Protein AF-A0A3D1ZKX1-F1 (afdb_monomer)

Mean predicted aligned error: 5.7 Å

Secondary structure (DSSP, 8-state):
-HHHHIIIIIGGGTT--HHHHHHHHHHHHHHHHHHHHHHHHHHHHHHHHHHHHHHHHHTT-S---HHHHHHHHHHHHHHTTSSPPP---------S--HHHHT----EEEEETT-HHHHHHHHHTTEEEHHHHHHHSSSSPPPTT--SS--HHHHHHHHHHHHHHHHHHS-BSSS-GGG--EEEEETTEEEEE-SS-EEEBSSGGGEEEEEEETTEEEEEEEEETTEEEEEEE-TTSTTGGGSTT-EEEEEEE---EEEEESSTT---

Nearest PDB structures (foldseek):
  5cjm-assembly1_A  TM=9.634E-01  e=6.127E-27  Mycobacterium tuberculosis H37Rv
  5cew-assembly1_A  TM=9.645E-01  e=1.244E-26  Mycobacterium tuberculosis H37Rv
  6dko-assembly1_A  TM=9.632E-01  e=1.106E-26  Mycobacterium tuberculosis
  6axb-assembly1_A  TM=9.629E-01  e=1.672E-26  Mycobacterium tuberculosis
  5c9r-assembly1_A  TM=9.597E-01  e=4.562E-26  Mycobacterium tuberculosis H37Rv

pLDDT: mean 94.29, std 7.85, range [53.34, 98.88]

Structure (mmCIF, N/CA/C/O backbone):
data_AF-A0A3D1ZKX1-F1
#
_e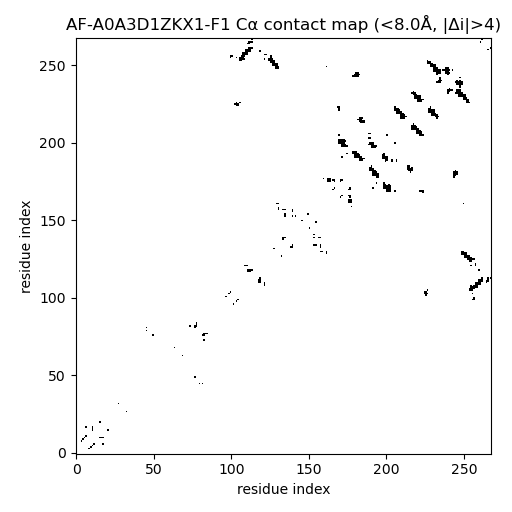ntry.id   AF-A0A3D1ZKX1-F1
#
loop_
_atom_site.group_PDB
_atom_site.id
_atom_site.type_symbol
_atom_site.label_atom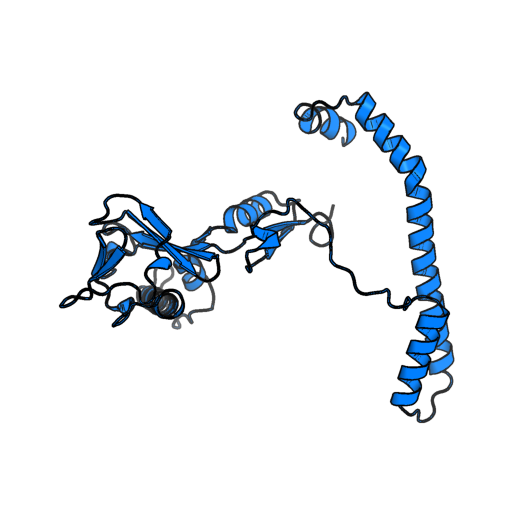_id
_atom_site.label_alt_id
_atom_site.label_comp_id
_atom_site.label_asym_id
_atom_site.label_entity_id
_atom_site.label_seq_id
_atom_site.pdbx_PDB_ins_code
_atom_site.Cartn_x
_atom_site.Cartn_y
_atom_site.Cartn_z
_atom_site.occupancy
_atom_site.B_iso_or_equiv
_atom_site.auth_seq_id
_atom_site.auth_comp_id
_atom_site.auth_asym_id
_atom_site.auth_atom_id
_atom_site.pdbx_PDB_model_num
ATOM 1 N N . MET A 1 1 ? -24.466 25.199 8.326 1.00 81.69 1 MET A N 1
ATOM 2 C CA . MET A 1 1 ? -23.306 24.869 7.473 1.00 81.69 1 MET A CA 1
ATOM 3 C C . MET A 1 1 ? -23.217 23.359 7.265 1.00 81.69 1 MET A C 1
ATOM 5 O O . MET A 1 1 ? -23.375 22.950 6.129 1.00 81.69 1 MET A O 1
ATOM 9 N N . LEU A 1 2 ? -23.140 22.540 8.328 1.00 93.69 2 LEU A N 1
ATOM 10 C CA . LEU A 1 2 ? -23.171 21.068 8.222 1.00 93.69 2 LEU A CA 1
ATOM 11 C C . LEU A 1 2 ? -24.480 20.499 7.645 1.00 93.69 2 LEU A C 1
ATOM 13 O O . LEU A 1 2 ? -24.429 19.712 6.713 1.00 93.69 2 LEU A O 1
ATOM 17 N N . ALA A 1 3 ? -25.645 20.918 8.158 1.00 94.75 3 ALA A N 1
ATOM 18 C CA . ALA A 1 3 ? -26.922 20.349 7.708 1.00 94.75 3 ALA A CA 1
ATOM 19 C C . ALA A 1 3 ? -27.148 20.526 6.199 1.00 94.75 3 ALA A C 1
ATOM 21 O O . ALA A 1 3 ? -27.460 19.573 5.497 1.00 94.75 3 ALA A O 1
ATOM 22 N N . ARG A 1 4 ? -26.864 21.735 5.697 1.00 96.19 4 ARG A N 1
ATOM 23 C CA . ARG A 1 4 ? -26.900 22.037 4.265 1.00 96.19 4 ARG A CA 1
ATOM 24 C C . ARG A 1 4 ? -25.939 21.150 3.472 1.00 96.19 4 ARG A C 1
ATOM 26 O O . ARG A 1 4 ? -26.377 20.575 2.496 1.00 96.19 4 ARG A O 1
ATOM 33 N N . PHE A 1 5 ? -24.677 21.026 3.892 1.00 96.19 5 PHE A N 1
ATOM 34 C CA . PHE A 1 5 ? -23.698 20.158 3.224 1.00 96.19 5 PHE A CA 1
ATOM 35 C C . PHE A 1 5 ? -24.215 18.717 3.092 1.00 96.19 5 PHE A C 1
ATOM 37 O O . PHE A 1 5 ? -24.249 18.170 1.995 1.00 96.19 5 PHE A O 1
ATOM 44 N N . ILE A 1 6 ? -24.704 18.132 4.190 1.00 96.94 6 ILE A N 1
ATOM 45 C CA . ILE A 1 6 ? -25.265 16.775 4.177 1.00 96.94 6 ILE A CA 1
ATOM 46 C C . ILE A 1 6 ? -26.439 16.675 3.194 1.00 96.94 6 ILE A C 1
ATOM 48 O O . ILE A 1 6 ? -26.452 15.801 2.332 1.00 96.94 6 ILE A O 1
ATOM 52 N N . GLU A 1 7 ? -27.399 17.593 3.282 1.00 95.94 7 GLU A N 1
ATOM 53 C CA . GLU A 1 7 ? -28.618 17.560 2.469 1.00 95.94 7 GLU A CA 1
ATOM 54 C C . GLU A 1 7 ? -28.376 17.835 0.983 1.00 95.94 7 GLU A C 1
ATOM 56 O O . GLU A 1 7 ? -29.078 17.274 0.145 1.00 95.94 7 GLU A O 1
ATOM 61 N N . THR A 1 8 ? -27.416 18.699 0.644 1.00 95.44 8 THR A N 1
ATOM 62 C CA . THR A 1 8 ? -27.225 19.164 -0.736 1.00 95.44 8 THR A CA 1
ATOM 63 C C . THR A 1 8 ? -26.075 18.496 -1.473 1.00 95.44 8 THR A C 1
ATOM 65 O O . THR A 1 8 ? -26.066 18.551 -2.697 1.00 95.44 8 THR A O 1
ATOM 68 N N . GLU A 1 9 ? -25.107 17.909 -0.768 1.00 95.75 9 GLU A N 1
ATOM 69 C CA . GLU A 1 9 ? -23.893 17.349 -1.383 1.00 95.75 9 GLU A CA 1
ATOM 70 C C . GLU A 1 9 ? -23.714 15.851 -1.106 1.00 95.75 9 GLU A C 1
ATOM 72 O O . GLU A 1 9 ? -23.139 15.163 -1.940 1.00 95.75 9 GLU A O 1
ATOM 77 N N . VAL A 1 10 ? -24.211 15.325 0.023 1.00 95.62 10 VAL A N 1
ATOM 78 C CA . VAL A 1 10 ? -24.000 13.913 0.401 1.00 95.62 10 VAL A CA 1
ATOM 79 C C . VAL A 1 10 ? -25.210 13.041 0.075 1.00 95.62 10 VAL A C 1
ATOM 81 O O . VAL A 1 10 ? -25.083 12.022 -0.594 1.00 95.62 10 VAL A O 1
ATOM 84 N N . LEU A 1 11 ? -26.397 13.420 0.553 1.00 96.69 11 LEU A N 1
ATOM 85 C CA . LEU A 1 11 ? -27.603 12.593 0.436 1.00 96.69 11 LEU A CA 1
ATOM 86 C C . LEU A 1 11 ? -28.172 12.394 -0.986 1.00 96.69 11 LEU A C 1
ATOM 88 O O . LEU A 1 11 ? -2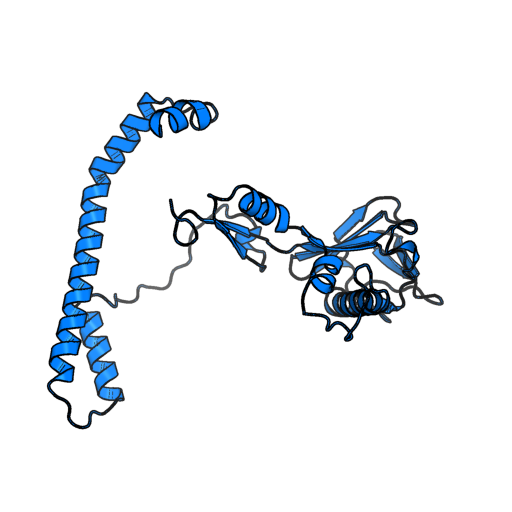8.737 11.318 -1.204 1.00 96.69 11 LEU A O 1
ATOM 92 N N . PRO A 1 12 ? -28.073 13.345 -1.945 1.00 95.31 12 PRO A N 1
ATOM 93 C CA . PRO A 1 12 ? -28.762 13.233 -3.237 1.00 95.31 12 PRO A CA 1
ATOM 94 C C . PRO A 1 12 ? -28.509 11.928 -4.005 1.00 95.31 12 PRO A C 1
ATOM 96 O O . PRO A 1 12 ? -29.448 11.373 -4.574 1.00 95.31 12 PRO A O 1
ATOM 99 N N . ASP A 1 13 ? -27.284 11.401 -3.955 1.00 94.31 13 ASP A N 1
ATOM 100 C CA . ASP A 1 13 ? -26.885 10.202 -4.706 1.00 94.31 13 ASP A CA 1
ATOM 101 C C . ASP A 1 13 ? -27.042 8.895 -3.906 1.00 94.31 13 ASP A C 1
ATOM 103 O O . ASP A 1 13 ? -26.828 7.805 -4.435 1.00 94.31 13 ASP A O 1
ATOM 107 N N . LEU A 1 14 ? -27.442 8.982 -2.633 1.00 95.50 14 LEU A N 1
ATOM 108 C CA . LEU A 1 14 ? -27.559 7.831 -1.729 1.00 95.50 14 LEU A CA 1
ATOM 109 C C . LEU A 1 14 ? -28.987 7.284 -1.616 1.00 95.50 14 LEU A C 1
ATOM 111 O O . LEU A 1 14 ? -29.199 6.245 -0.993 1.00 95.50 14 LEU A O 1
ATOM 115 N N . GLY A 1 15 ? -29.982 7.976 -2.182 1.00 92.62 15 GLY A N 1
ATOM 116 C CA . GLY A 1 15 ? -31.389 7.565 -2.105 1.00 92.62 15 GLY A CA 1
ATOM 117 C C . GLY A 1 15 ? -31.997 7.649 -0.697 1.00 92.62 15 GLY A C 1
ATOM 118 O O . GLY A 1 15 ? -33.019 7.017 -0.435 1.00 92.62 15 GLY A O 1
ATOM 119 N N . ILE A 1 16 ? -31.385 8.419 0.208 1.00 95.94 16 ILE A N 1
ATOM 120 C CA . ILE A 1 16 ? -31.840 8.630 1.590 1.00 95.94 16 ILE A CA 1
ATOM 121 C C . ILE A 1 16 ? -32.401 10.051 1.706 1.00 95.94 16 ILE A C 1
ATOM 123 O O . ILE A 1 16 ? -31.733 11.016 1.334 1.00 95.94 16 ILE A O 1
ATOM 127 N N . SER A 1 17 ? -33.619 10.208 2.236 1.00 96.19 17 SER A N 1
ATOM 128 C CA . SER A 1 17 ? -34.190 11.544 2.450 1.00 96.19 17 SER A CA 1
ATOM 129 C C . SER A 1 17 ? -33.544 12.246 3.652 1.00 96.19 17 SER A C 1
ATOM 131 O O . SER A 1 17 ? -33.142 11.601 4.621 1.00 96.19 17 SER A O 1
ATOM 133 N N . GLY A 1 18 ? -33.487 13.583 3.626 1.00 96.19 18 GLY A N 1
ATOM 134 C CA . GLY A 1 18 ? -32.981 14.367 4.760 1.00 96.19 18 GLY A CA 1
ATOM 135 C C . GLY A 1 18 ? -33.749 14.088 6.056 1.00 96.19 18 GLY A C 1
ATOM 136 O O . GLY A 1 18 ? -33.141 13.886 7.102 1.00 96.19 18 GLY A O 1
ATOM 137 N N . GLU A 1 19 ? -35.079 13.988 5.979 1.00 96.69 19 GLU A N 1
ATOM 138 C CA . GLU A 1 19 ? -35.929 13.644 7.127 1.00 96.69 19 GLU A CA 1
ATOM 139 C C . GLU A 1 19 ? -35.558 12.279 7.724 1.00 96.69 19 GLU A C 1
ATOM 141 O O . GLU A 1 19 ? -35.317 12.179 8.928 1.00 96.69 19 GLU A O 1
ATOM 146 N N . GLN A 1 20 ? -35.429 11.249 6.880 1.00 97.06 20 GLN A N 1
ATOM 147 C CA . GLN A 1 20 ? -35.051 9.904 7.313 1.00 97.06 20 GLN A CA 1
ATOM 148 C C . GLN A 1 20 ? -33.658 9.892 7.951 1.00 97.06 20 GLN A C 1
ATOM 150 O O . GLN A 1 20 ? -33.467 9.286 9.006 1.00 97.06 20 GLN A O 1
ATOM 155 N N . PHE A 1 21 ? -32.690 10.573 7.334 1.00 97.69 21 PHE A N 1
ATOM 156 C CA . PHE A 1 21 ? -31.332 10.672 7.857 1.00 97.69 21 PHE A CA 1
ATOM 157 C C . PHE A 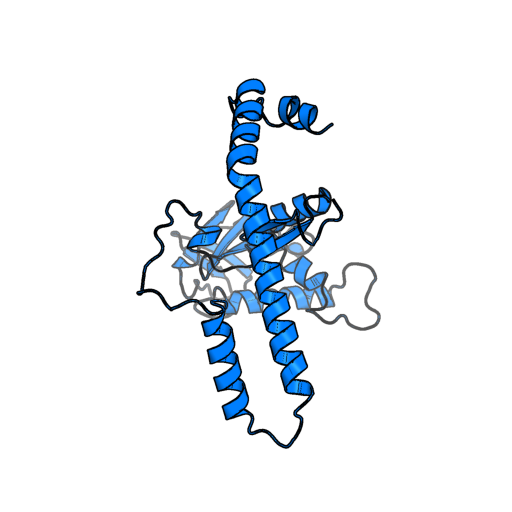1 21 ? -31.307 11.309 9.252 1.00 97.69 21 PHE A C 1
ATOM 159 O O . PHE A 1 21 ? -30.780 10.711 10.191 1.00 97.69 21 PHE A O 1
ATOM 166 N N . TRP A 1 22 ? -31.903 12.495 9.414 1.00 97.88 22 TRP A N 1
ATOM 167 C CA . TRP A 1 22 ? -31.856 13.232 10.679 1.00 97.88 22 TRP A CA 1
ATOM 168 C C . TRP A 1 22 ? -32.624 12.536 11.798 1.00 97.88 22 TRP A C 1
ATOM 170 O O . TRP A 1 22 ? -32.158 12.530 12.939 1.00 97.88 22 TRP A O 1
ATOM 180 N N . GLN A 1 23 ? -33.766 11.917 11.485 1.00 98.06 23 GLN A N 1
ATOM 181 C CA . GLN A 1 23 ? -34.520 11.152 12.469 1.00 98.06 23 GLN A CA 1
ATOM 182 C C . GLN A 1 23 ? -33.714 9.946 12.962 1.00 98.06 23 GLN A C 1
ATOM 184 O O . GLN A 1 23 ? -33.546 9.780 14.171 1.00 98.06 23 GLN A O 1
ATOM 189 N N . ASN A 1 24 ? -33.142 9.160 12.046 1.00 97.62 24 ASN A N 1
ATOM 190 C CA . ASN A 1 24 ? -32.324 8.001 12.402 1.00 97.62 24 ASN A CA 1
ATOM 191 C C . ASN A 1 24 ? -31.068 8.408 13.181 1.00 97.62 24 ASN A C 1
ATOM 193 O O . ASN A 1 24 ? -30.755 7.805 14.207 1.00 97.62 24 ASN A O 1
ATOM 197 N N . PHE A 1 25 ? -30.372 9.460 12.743 1.00 97.69 25 PHE A N 1
ATOM 198 C CA . PHE A 1 25 ? -29.204 9.986 13.446 1.00 97.69 25 PHE A CA 1
ATOM 199 C C . PHE A 1 25 ? -29.556 10.428 14.873 1.00 97.69 25 PHE A C 1
ATOM 201 O O . PHE A 1 25 ? -28.855 10.077 15.822 1.00 97.69 25 PHE A O 1
ATOM 208 N N . SER A 1 26 ? -30.674 11.138 15.053 1.00 98.06 26 SER A N 1
ATOM 209 C CA . SER A 1 26 ? -31.133 11.546 16.381 1.00 98.06 26 SER A CA 1
ATOM 210 C C . SER A 1 26 ? -31.481 10.351 17.273 1.00 98.06 26 SER A C 1
ATOM 212 O O . SER A 1 26 ? -31.174 10.395 18.465 1.00 98.06 26 SER A O 1
ATOM 214 N N . SER A 1 27 ? -32.098 9.297 16.729 1.00 98.38 27 SER A N 1
ATOM 215 C CA . SER A 1 27 ? -32.380 8.063 17.473 1.00 98.38 27 SER A CA 1
ATOM 216 C C . SER A 1 27 ? -31.096 7.354 17.908 1.00 98.38 27 SER A C 1
ATOM 218 O O . SER A 1 27 ? -30.974 6.998 19.078 1.00 98.38 27 SER A O 1
ATOM 220 N N . LEU A 1 28 ? -30.107 7.238 17.014 1.00 98.38 28 LEU A N 1
ATOM 221 C CA . LEU A 1 28 ? -28.798 6.664 17.341 1.00 98.38 28 LEU A CA 1
ATOM 222 C C . LEU A 1 28 ? -28.087 7.457 18.443 1.00 98.38 28 LEU A C 1
ATOM 224 O O . LEU A 1 28 ? -27.528 6.867 19.363 1.00 98.38 28 LEU A O 1
ATOM 228 N N . LEU A 1 29 ? -28.124 8.792 18.394 1.00 98.38 29 LEU A N 1
ATOM 229 C CA . LEU A 1 29 ? -27.543 9.618 19.453 1.00 98.38 29 LEU A CA 1
ATOM 230 C C . LEU A 1 29 ? -28.254 9.422 20.794 1.00 98.38 29 LEU A C 1
ATOM 232 O O . LEU A 1 29 ? -27.585 9.308 21.820 1.00 98.38 29 LEU A O 1
ATOM 236 N N . ALA A 1 30 ? -29.588 9.374 20.800 1.00 98.38 30 ALA A N 1
ATOM 237 C CA . ALA A 1 30 ? -30.355 9.156 22.023 1.00 98.38 30 ALA A CA 1
ATOM 238 C C . ALA A 1 30 ? -30.021 7.803 22.679 1.00 98.38 30 ALA A C 1
ATOM 240 O O . ALA A 1 30 ? -29.940 7.726 23.904 1.00 98.38 30 ALA A O 1
ATOM 241 N N . GLU A 1 31 ? -29.785 6.768 21.871 1.00 97.94 31 GLU A N 1
ATOM 242 C CA . GLU A 1 31 ? -29.424 5.428 22.338 1.00 97.94 31 GLU A CA 1
ATOM 243 C C . GLU A 1 31 ? -27.952 5.323 22.776 1.00 97.94 31 GLU A C 1
ATOM 245 O O . GLU A 1 31 ? -27.658 4.858 23.878 1.00 97.94 31 GLU A O 1
ATOM 250 N N . PHE A 1 32 ? -27.008 5.772 21.942 1.00 98.44 32 PHE A N 1
ATOM 251 C CA . PHE A 1 32 ? -25.585 5.464 22.123 1.00 98.44 32 PHE A CA 1
ATOM 252 C C . PHE A 1 32 ? -24.765 6.565 22.804 1.00 98.44 32 PHE A C 1
ATOM 254 O O . PHE A 1 32 ? -23.711 6.262 23.370 1.00 98.44 32 PHE A O 1
ATOM 261 N N . ALA A 1 33 ? -25.210 7.827 22.816 1.00 98.50 33 ALA A N 1
ATOM 262 C CA . ALA A 1 33 ? -24.459 8.896 23.482 1.00 98.50 33 ALA A CA 1
ATOM 263 C C . ALA A 1 33 ? -24.324 8.702 25.010 1.00 98.50 33 ALA A C 1
ATOM 265 O O . ALA A 1 33 ? -23.242 8.990 25.533 1.00 98.50 33 ALA A O 1
ATOM 266 N N . PRO A 1 34 ? -25.344 8.205 25.748 1.00 98.50 34 PRO A N 1
ATOM 267 C CA . PRO A 1 34 ? -25.179 7.853 27.159 1.00 98.50 34 PRO A CA 1
ATOM 268 C C . PRO A 1 34 ? -24.115 6.767 27.358 1.00 98.50 34 PRO A C 1
ATOM 270 O O . PRO A 1 34 ? -23.177 6.973 28.122 1.00 98.50 34 PRO A O 1
ATOM 273 N N . ARG A 1 35 ? -24.173 5.680 26.575 1.00 98.31 35 ARG A N 1
ATOM 274 C CA . ARG A 1 35 ? -23.190 4.586 26.639 1.00 98.31 35 ARG A CA 1
ATOM 275 C C . ARG A 1 35 ? -21.765 5.063 26.357 1.00 98.31 35 ARG A C 1
ATOM 277 O O . ARG A 1 35 ? -20.837 4.645 27.038 1.00 98.31 35 ARG A O 1
ATOM 284 N N . ASN A 1 36 ? -21.575 5.942 25.372 1.00 98.44 36 ASN A N 1
ATOM 285 C CA . ASN A 1 36 ? -20.259 6.510 25.073 1.00 98.44 36 ASN A CA 1
ATOM 286 C C . ASN A 1 36 ? -19.709 7.307 26.275 1.00 98.44 36 ASN A C 1
ATOM 288 O O . ASN A 1 36 ? -18.562 7.128 26.676 1.00 98.44 36 ASN A O 1
ATOM 292 N N . ARG A 1 37 ? -20.554 8.114 26.929 1.00 98.44 37 ARG A N 1
ATOM 293 C CA . ARG A 1 37 ? -20.176 8.849 28.146 1.00 98.44 37 ARG A CA 1
ATOM 294 C C . ARG A 1 37 ? -19.784 7.921 29.293 1.00 98.44 37 ARG A C 1
ATOM 296 O O . ARG A 1 37 ? -18.803 8.204 29.976 1.00 98.44 37 ARG A O 1
ATOM 303 N N . ASP A 1 38 ? -20.518 6.829 29.476 1.00 98.44 38 ASP A N 1
ATOM 304 C CA . ASP A 1 38 ? -20.223 5.840 30.513 1.00 98.44 38 ASP A CA 1
ATOM 305 C C . ASP A 1 38 ? -18.870 5.158 30.257 1.00 98.44 38 ASP A C 1
ATOM 307 O O . ASP A 1 38 ? -18.060 5.048 31.175 1.00 98.44 38 ASP A O 1
ATOM 311 N N . LEU A 1 39 ? -18.559 4.818 29.000 1.00 98.44 39 LEU A N 1
ATOM 312 C CA . LEU A 1 39 ? -17.251 4.273 28.612 1.00 98.44 39 LEU A CA 1
ATOM 313 C C . LEU A 1 39 ? -16.103 5.265 28.880 1.00 98.44 39 LEU A C 1
ATOM 315 O O . LEU A 1 39 ? -15.021 4.867 29.310 1.00 98.44 39 LEU A O 1
ATOM 319 N N . LEU A 1 40 ? -16.314 6.567 28.663 1.00 98.50 40 LEU A N 1
ATOM 320 C CA . LEU A 1 40 ? -15.322 7.597 29.005 1.00 98.50 40 LEU A CA 1
ATOM 321 C C . LEU A 1 40 ? -15.127 7.727 30.524 1.00 98.50 40 LEU A C 1
ATOM 323 O O . LEU A 1 40 ? -13.995 7.863 30.993 1.00 98.50 40 LEU A O 1
ATOM 327 N N . ALA A 1 41 ? -16.210 7.658 31.302 1.00 98.38 41 ALA A N 1
ATOM 328 C CA . ALA A 1 41 ? -16.144 7.671 32.762 1.00 98.38 41 ALA A CA 1
ATOM 329 C C . ALA A 1 41 ? -15.445 6.417 33.318 1.00 98.38 41 ALA A C 1
ATOM 331 O O . ALA A 1 41 ? -14.701 6.503 34.298 1.00 98.38 41 ALA A O 1
ATOM 332 N N . GLU A 1 42 ? -15.634 5.267 32.672 1.00 97.81 42 GLU A N 1
ATOM 333 C CA . GLU A 1 42 ? -14.938 4.025 32.996 1.00 97.81 42 GLU A CA 1
ATOM 334 C C . GLU A 1 42 ? -13.427 4.160 32.771 1.00 97.81 42 GLU A C 1
ATOM 336 O O . GLU A 1 42 ? -12.655 3.878 33.690 1.00 97.81 42 GLU A O 1
ATOM 341 N N . ARG A 1 43 ? -12.996 4.708 31.623 1.00 98.25 43 ARG A N 1
ATOM 342 C CA . ARG A 1 43 ? -11.575 5.018 31.362 1.00 98.25 43 ARG A CA 1
ATOM 343 C C . ARG A 1 43 ? -10.979 5.919 32.446 1.00 98.25 43 ARG A C 1
ATOM 345 O O . ARG A 1 43 ? -9.918 5.609 32.983 1.00 98.25 43 ARG A O 1
ATOM 352 N N . ALA A 1 44 ? -11.673 7.000 32.810 1.00 98.19 44 ALA A N 1
ATOM 353 C CA . ALA A 1 44 ? -11.218 7.912 33.861 1.00 98.19 44 ALA A CA 1
ATOM 354 C C . ALA A 1 44 ? -11.124 7.221 35.234 1.00 98.19 44 ALA A C 1
ATOM 356 O O . ALA A 1 44 ? -10.179 7.446 35.988 1.00 98.19 44 ALA A O 1
ATOM 357 N N . THR A 1 45 ? -12.081 6.343 35.544 1.00 98.12 45 THR A N 1
ATOM 358 C CA . THR A 1 45 ? -12.095 5.562 36.787 1.00 98.12 45 THR A CA 1
ATOM 359 C C . THR A 1 45 ? -10.930 4.576 36.844 1.00 98.12 45 THR A C 1
ATOM 361 O O . THR A 1 45 ? -10.281 4.461 37.884 1.00 98.12 45 THR A O 1
ATOM 364 N N . MET A 1 46 ? -10.649 3.867 35.745 1.00 97.69 46 MET A N 1
ATOM 365 C CA . MET A 1 46 ? -9.502 2.959 35.656 1.00 97.69 46 MET A CA 1
ATOM 366 C C . MET A 1 46 ? -8.185 3.719 35.828 1.00 97.69 46 MET A C 1
ATOM 368 O O . MET A 1 46 ? -7.370 3.323 36.660 1.00 97.69 46 MET A O 1
ATOM 372 N N . GLN A 1 47 ? -8.014 4.844 35.127 1.00 98.38 47 GLN A N 1
ATOM 373 C CA . GLN A 1 47 ? -6.815 5.674 35.246 1.00 98.38 47 GLN A CA 1
ATOM 374 C C . GLN A 1 47 ? -6.604 6.167 36.685 1.00 98.38 47 GLN A C 1
ATOM 376 O O . GLN A 1 47 ? -5.524 5.988 37.234 1.00 98.38 47 GLN A O 1
ATOM 381 N N . ALA A 1 48 ? -7.647 6.682 37.346 1.00 98.19 48 ALA A N 1
ATOM 382 C CA . ALA A 1 48 ? -7.544 7.153 38.728 1.00 98.19 48 ALA A CA 1
ATOM 383 C C . ALA A 1 48 ? -7.117 6.044 39.711 1.00 98.19 48 ALA A C 1
ATOM 385 O O . ALA A 1 48 ? -6.342 6.296 40.634 1.00 98.19 48 ALA A O 1
ATOM 386 N N . LYS A 1 49 ? -7.593 4.804 39.515 1.00 97.94 49 LYS A N 1
ATOM 387 C CA . LYS A 1 49 ? -7.157 3.648 40.317 1.00 97.94 49 LYS A CA 1
ATOM 388 C C . LYS A 1 49 ? -5.683 3.324 40.076 1.00 97.94 49 LYS A C 1
ATOM 390 O O . LYS A 1 49 ? -4.976 3.034 41.038 1.00 97.94 49 LYS A O 1
ATOM 395 N N . ILE A 1 50 ? -5.231 3.366 38.820 1.00 97.12 50 ILE A N 1
ATOM 396 C CA . ILE A 1 50 ? -3.827 3.139 38.449 1.00 97.12 50 ILE A CA 1
ATOM 397 C C . ILE A 1 50 ? -2.935 4.209 39.091 1.00 97.12 50 ILE A C 1
ATOM 399 O O . ILE A 1 50 ? -1.981 3.867 39.789 1.00 97.12 50 ILE A O 1
ATOM 403 N N . ASP A 1 51 ? -3.293 5.485 38.953 1.00 96.94 51 ASP A N 1
ATOM 404 C CA . ASP A 1 51 ? -2.556 6.609 39.541 1.00 96.94 51 ASP A CA 1
ATOM 405 C C . ASP A 1 51 ? -2.455 6.478 41.069 1.00 96.94 51 ASP A C 1
ATOM 407 O O . ASP A 1 51 ? -1.380 6.640 41.658 1.00 96.94 51 ASP A O 1
ATOM 411 N N . GLN A 1 52 ? -3.567 6.129 41.728 1.00 96.00 52 GLN A N 1
ATOM 412 C CA . GLN A 1 52 ? -3.606 5.895 43.170 1.00 96.00 52 GLN A CA 1
ATOM 413 C C . GLN A 1 52 ? -2.702 4.727 43.587 1.00 96.00 52 GLN A C 1
ATOM 415 O O . GLN A 1 52 ? -1.976 4.837 44.579 1.00 96.00 52 GLN A O 1
ATOM 420 N N . TRP A 1 53 ? -2.736 3.617 42.845 1.00 93.94 53 TRP A N 1
ATOM 421 C CA . TRP A 1 53 ? -1.945 2.423 43.138 1.00 93.94 53 TRP A CA 1
ATOM 422 C C . TRP A 1 53 ? -0.440 2.702 43.088 1.00 93.94 53 TRP A C 1
ATOM 424 O O . TRP A 1 53 ? 0.288 2.279 43.992 1.00 93.94 53 TRP A O 1
ATOM 434 N N . TYR A 1 54 ? 0.019 3.459 42.084 1.00 91.44 54 TYR A N 1
ATOM 435 C CA . TYR A 1 54 ? 1.420 3.873 41.972 1.00 91.44 54 TYR A CA 1
ATOM 436 C C . TYR A 1 54 ? 1.811 4.885 43.049 1.00 91.44 54 TYR A C 1
ATOM 438 O O . TYR A 1 54 ? 2.817 4.686 43.731 1.00 91.44 54 TYR A O 1
ATOM 446 N N . SER A 1 55 ? 0.980 5.903 43.289 1.00 90.44 55 SER A N 1
ATOM 447 C CA . SER A 1 55 ? 1.254 6.944 44.293 1.00 90.44 55 SER A CA 1
ATOM 448 C C . SER A 1 55 ? 1.458 6.365 45.699 1.00 90.44 55 SER A C 1
ATOM 450 O O . SER A 1 55 ? 2.320 6.812 46.454 1.00 90.44 55 SER A O 1
ATOM 452 N N . GLN A 1 56 ? 0.677 5.345 46.069 1.00 88.00 56 GLN A N 1
ATOM 453 C CA . GLN A 1 56 ? 0.810 4.657 47.359 1.00 88.00 56 GLN A CA 1
ATOM 454 C C . GLN A 1 56 ? 2.080 3.803 47.447 1.00 88.00 56 GLN A C 1
ATOM 456 O O . GLN A 1 56 ? 2.611 3.590 48.536 1.00 88.00 56 GLN A O 1
ATOM 461 N N . ARG A 1 57 ? 2.574 3.302 46.313 1.00 80.62 57 ARG A N 1
ATOM 462 C CA . ARG A 1 57 ? 3.747 2.427 46.246 1.00 80.62 57 ARG A CA 1
ATOM 463 C C . ARG A 1 57 ? 5.062 3.191 46.186 1.00 80.62 57 ARG A C 1
ATOM 465 O O . ARG A 1 57 ? 6.013 2.711 46.803 1.00 80.62 57 ARG A O 1
ATOM 472 N N . GLU A 1 58 ? 5.099 4.358 45.544 1.00 73.69 58 GLU A N 1
ATOM 473 C CA . GLU A 1 58 ? 6.252 5.275 45.560 1.00 73.69 58 GLU A CA 1
ATOM 474 C C . GLU A 1 58 ? 6.618 5.717 46.986 1.00 73.69 58 GLU A C 1
ATOM 476 O O . GLU A 1 58 ? 7.794 5.840 47.327 1.00 73.69 58 GLU A O 1
ATOM 481 N N . GLN A 1 59 ? 5.620 5.872 47.864 1.00 63.19 59 GLN A N 1
ATOM 482 C CA . GLN A 1 59 ? 5.816 6.267 49.266 1.00 63.19 59 GLN A CA 1
ATOM 483 C C . GLN A 1 59 ? 6.515 5.198 50.128 1.00 63.19 59 GLN A C 1
ATOM 485 O O . GLN A 1 59 ? 6.956 5.497 51.235 1.00 63.19 59 GLN A O 1
ATOM 490 N N . VAL A 1 60 ? 6.645 3.959 49.639 1.00 63.59 60 VAL A N 1
ATOM 491 C CA . VAL A 1 60 ? 7.162 2.799 50.393 1.00 63.59 60 VAL A CA 1
ATOM 492 C C . VAL A 1 60 ? 8.475 2.294 49.762 1.00 63.59 60 VAL A C 1
ATOM 494 O O . VAL A 1 60 ? 8.706 1.092 49.620 1.00 63.59 60 VAL A O 1
ATOM 497 N N . SER A 1 61 ? 9.323 3.231 49.324 1.00 53.34 61 SER A N 1
ATOM 498 C CA . SER A 1 61 ? 10.599 2.977 48.642 1.00 53.34 61 SER A CA 1
ATOM 499 C C . SER A 1 61 ? 11.668 2.408 49.588 1.00 53.34 61 SER A C 1
ATOM 501 O O . SER A 1 61 ? 12.374 3.135 50.285 1.00 53.34 61 SER A O 1
ATOM 503 N N . ALA A 1 62 ? 11.796 1.082 49.601 1.00 56.25 62 ALA A N 1
ATOM 504 C CA . ALA A 1 62 ? 12.994 0.372 50.035 1.00 56.25 62 ALA A CA 1
ATOM 505 C C . ALA A 1 62 ? 13.174 -0.864 49.141 1.00 56.25 62 ALA A C 1
ATOM 507 O O . ALA A 1 62 ? 12.208 -1.594 48.935 1.00 56.25 62 ALA A O 1
ATOM 508 N N . ALA A 1 63 ? 14.389 -1.032 48.598 1.00 59.94 63 ALA A N 1
ATOM 509 C CA . ALA A 1 63 ? 14.890 -2.131 47.757 1.00 59.94 63 ALA A CA 1
ATOM 510 C C . ALA A 1 63 ? 13.873 -3.253 47.456 1.00 59.94 63 ALA A C 1
ATOM 512 O O . ALA A 1 63 ? 13.774 -4.225 48.208 1.00 59.94 63 ALA A O 1
ATOM 513 N N . ARG A 1 64 ? 13.115 -3.107 46.362 1.00 67.56 64 ARG A N 1
ATOM 514 C CA . ARG A 1 64 ? 12.153 -4.116 45.904 1.00 67.56 64 ARG A CA 1
ATOM 515 C C . ARG A 1 64 ? 12.780 -5.033 44.866 1.00 67.56 64 ARG A C 1
ATOM 517 O O . ARG A 1 64 ? 13.584 -4.599 44.048 1.00 67.56 64 ARG A O 1
ATOM 524 N N . ASP A 1 65 ? 12.388 -6.298 44.928 1.00 79.31 65 ASP A N 1
ATOM 525 C CA . ASP A 1 65 ? 12.613 -7.263 43.860 1.00 79.31 65 ASP A CA 1
ATOM 526 C C . ASP A 1 65 ? 11.668 -6.951 42.689 1.00 79.31 65 ASP A C 1
ATOM 528 O O . ASP A 1 65 ? 10.446 -6.958 42.853 1.00 79.31 65 ASP A O 1
ATOM 532 N N . GLU A 1 66 ? 12.243 -6.677 41.521 1.00 79.69 66 GLU A N 1
ATOM 533 C CA . GLU A 1 66 ? 11.540 -6.270 40.298 1.00 79.69 66 GLU A CA 1
ATOM 534 C C . GLU A 1 66 ? 10.504 -7.314 39.848 1.00 79.69 66 GLU A C 1
ATOM 536 O O . GLU A 1 66 ? 9.397 -6.970 39.434 1.00 79.69 66 GLU A O 1
ATOM 541 N N . SER A 1 67 ? 10.814 -8.605 40.009 1.00 81.69 67 SER A N 1
ATOM 542 C CA . SER A 1 67 ? 9.910 -9.691 39.600 1.00 81.69 67 SER A CA 1
ATOM 543 C C . SER A 1 67 ? 8.636 -9.734 40.451 1.00 81.69 67 SER A C 1
ATOM 545 O O . SER A 1 67 ? 7.536 -9.938 39.934 1.00 81.69 67 SER A O 1
ATOM 547 N N . SER A 1 68 ? 8.770 -9.503 41.760 1.00 84.19 68 SER A N 1
ATOM 548 C CA . SER A 1 68 ? 7.641 -9.422 42.693 1.00 84.19 68 SER A CA 1
ATOM 549 C C . SER A 1 68 ? 6.745 -8.208 42.419 1.00 84.19 68 SER A C 1
ATOM 551 O O . SER A 1 68 ? 5.525 -8.279 42.584 1.00 84.19 68 SER A O 1
ATOM 553 N N . GLU A 1 69 ? 7.325 -7.097 41.965 1.00 84.69 69 GLU A N 1
ATOM 554 C CA . GLU A 1 69 ? 6.584 -5.876 41.644 1.00 84.69 69 GLU A CA 1
ATOM 555 C C . GLU A 1 69 ? 5.726 -6.029 40.381 1.00 84.69 69 GLU A C 1
ATOM 557 O O . GLU A 1 69 ? 4.545 -5.674 40.402 1.00 84.69 69 GLU A O 1
ATOM 562 N N . ILE A 1 70 ? 6.273 -6.644 39.328 1.00 89.62 70 ILE A N 1
ATOM 563 C CA . ILE A 1 70 ? 5.529 -6.946 38.095 1.00 89.62 70 ILE A CA 1
ATOM 564 C C . ILE A 1 70 ? 4.337 -7.868 38.388 1.00 89.62 70 ILE A C 1
ATOM 566 O O . ILE A 1 70 ? 3.226 -7.610 37.924 1.00 89.62 70 ILE A O 1
ATOM 570 N N . ALA A 1 71 ? 4.529 -8.916 39.197 1.00 92.81 71 ALA A N 1
ATOM 571 C CA . ALA A 1 71 ? 3.447 -9.838 39.552 1.00 92.81 71 ALA A CA 1
ATOM 572 C C . ALA A 1 71 ? 2.286 -9.125 40.273 1.00 92.81 71 ALA A C 1
ATOM 574 O O . ALA A 1 71 ? 1.123 -9.313 39.917 1.00 92.81 71 ALA A O 1
ATOM 575 N N . GLN A 1 72 ? 2.598 -8.247 41.233 1.00 92.06 72 GLN A N 1
ATOM 576 C CA . GLN A 1 72 ? 1.592 -7.451 41.948 1.00 92.06 72 GLN A CA 1
ATOM 577 C C . GLN A 1 72 ? 0.887 -6.431 41.047 1.00 92.06 72 GLN A C 1
ATOM 579 O O . GLN A 1 72 ? -0.286 -6.120 41.263 1.00 92.06 72 GLN A O 1
ATOM 584 N N . GLN A 1 73 ? 1.596 -5.872 40.063 1.00 93.94 73 GLN A N 1
ATOM 585 C CA . GLN A 1 73 ? 1.017 -4.957 39.085 1.00 93.94 73 GLN A CA 1
ATOM 586 C C . GLN A 1 73 ? -0.015 -5.680 38.215 1.00 93.94 73 GLN A C 1
ATOM 588 O O . GLN A 1 73 ? -1.128 -5.182 38.055 1.00 93.94 73 GLN A O 1
ATOM 593 N N . ILE A 1 74 ? 0.325 -6.864 37.696 1.00 95.12 74 ILE A N 1
ATOM 594 C CA . ILE A 1 74 ? -0.597 -7.685 36.901 1.00 95.12 74 ILE A CA 1
ATOM 595 C C . ILE A 1 74 ? -1.827 -8.058 37.732 1.00 95.12 74 ILE A C 1
ATOM 597 O O . ILE A 1 74 ? -2.947 -7.831 37.277 1.00 95.12 74 ILE A O 1
ATOM 601 N N . GLU A 1 75 ? -1.634 -8.547 38.963 1.00 96.00 75 GLU A N 1
ATOM 602 C CA . GLU A 1 75 ? -2.735 -8.901 39.870 1.00 96.00 75 GLU A CA 1
ATOM 603 C C . GLU A 1 75 ? -3.666 -7.705 40.116 1.00 96.00 75 GLU A C 1
ATOM 605 O O . GLU A 1 75 ? -4.890 -7.826 40.049 1.00 96.00 75 GLU A O 1
ATOM 610 N N . PHE A 1 76 ? -3.101 -6.516 40.334 1.00 96.69 76 PHE A N 1
ATOM 611 C CA . PHE A 1 76 ? -3.891 -5.302 40.484 1.00 96.69 76 PHE A CA 1
ATOM 612 C C . PHE A 1 76 ? -4.675 -4.946 39.217 1.00 96.69 76 PHE A C 1
ATOM 614 O O . PHE A 1 76 ? -5.880 -4.699 39.307 1.00 96.69 76 PHE A O 1
ATOM 621 N N . LEU A 1 77 ? -4.027 -4.933 38.050 1.00 97.81 77 LEU A N 1
ATOM 622 C CA . LEU A 1 77 ? -4.681 -4.596 36.784 1.00 97.81 77 LEU A CA 1
ATOM 623 C C . LEU A 1 77 ? -5.802 -5.591 36.444 1.00 97.81 77 LEU A C 1
ATOM 625 O O . LEU A 1 77 ? -6.851 -5.180 35.948 1.00 97.81 77 LEU A O 1
ATOM 629 N N . GLN A 1 78 ? -5.634 -6.873 36.774 1.00 97.06 78 GLN A N 1
ATOM 630 C CA . GLN A 1 78 ? -6.698 -7.878 36.693 1.00 97.06 78 GLN A CA 1
ATOM 631 C C . GLN A 1 78 ? -7.820 -7.601 37.706 1.00 97.06 78 GLN A C 1
ATOM 633 O O . GLN A 1 78 ? -8.996 -7.646 37.351 1.00 97.06 78 GLN A O 1
ATOM 638 N N . SER A 1 79 ? -7.487 -7.233 38.950 1.00 96.75 79 SER A N 1
ATOM 639 C CA . SER A 1 79 ? -8.479 -6.959 40.006 1.00 96.75 79 SER A CA 1
ATOM 640 C C . SER A 1 79 ? -9.412 -5.784 39.689 1.00 96.75 79 SER A C 1
ATOM 642 O O . SER A 1 79 ? -10.554 -5.754 40.150 1.00 96.75 79 SER A O 1
ATOM 644 N N . ILE A 1 80 ? -8.946 -4.819 38.888 1.00 96.69 80 ILE A N 1
ATOM 645 C CA . ILE A 1 80 ? -9.755 -3.688 38.411 1.00 96.69 80 ILE A CA 1
ATOM 646 C C . ILE A 1 80 ? -10.372 -3.934 37.026 1.00 96.69 80 ILE A C 1
ATOM 648 O O . ILE A 1 80 ? -10.980 -3.013 36.483 1.00 96.69 80 ILE A O 1
ATOM 652 N N . ASN A 1 81 ? -10.228 -5.148 36.479 1.00 95.12 81 ASN A N 1
ATOM 653 C CA . ASN A 1 81 ? -10.674 -5.560 35.145 1.00 95.12 81 ASN A CA 1
ATOM 654 C C . ASN A 1 81 ? -10.082 -4.715 33.998 1.00 95.12 81 ASN A C 1
ATOM 656 O O . ASN A 1 81 ? -10.706 -4.543 32.954 1.00 95.12 81 ASN A O 1
ATOM 660 N N . TYR A 1 82 ? -8.878 -4.172 34.198 1.00 96.75 82 TYR A N 1
ATOM 661 C CA . TYR A 1 82 ? -8.109 -3.508 33.143 1.00 96.75 82 TYR A CA 1
ATOM 662 C C . TYR A 1 82 ? -7.463 -4.545 32.218 1.00 96.75 82 TYR A C 1
ATOM 664 O O . TYR A 1 82 ? -7.515 -4.417 30.998 1.00 96.75 82 TYR A O 1
ATOM 672 N N . ILE A 1 83 ? -6.892 -5.604 32.802 1.00 97.19 83 ILE A N 1
ATOM 673 C CA . ILE A 1 83 ? -6.540 -6.826 32.072 1.00 97.19 83 ILE A CA 1
ATOM 674 C C . ILE A 1 83 ? -7.739 -7.763 32.184 1.00 97.19 83 ILE A C 1
ATOM 676 O O . ILE A 1 83 ? -8.004 -8.308 33.256 1.00 97.19 83 ILE A O 1
ATOM 680 N N . ALA A 1 84 ? -8.478 -7.904 31.087 1.00 95.19 84 ALA A N 1
ATOM 681 C CA . ALA A 1 84 ? -9.599 -8.829 30.997 1.00 95.19 84 ALA A CA 1
ATOM 682 C C . ALA A 1 84 ? -9.114 -10.286 30.946 1.00 95.19 84 ALA A C 1
ATOM 684 O O . ALA A 1 84 ? -7.967 -10.567 30.592 1.00 95.19 84 ALA A O 1
ATOM 685 N N . ASN A 1 85 ? -10.011 -11.215 31.274 1.00 93.94 85 ASN A N 1
ATOM 686 C CA . ASN A 1 85 ? -9.741 -12.637 31.101 1.00 93.94 85 ASN A CA 1
ATOM 687 C C . ASN A 1 85 ? -9.579 -12.973 29.617 1.00 93.94 85 ASN A C 1
ATOM 689 O O . ASN A 1 85 ? -10.326 -12.470 28.774 1.00 93.94 85 ASN A O 1
ATOM 693 N N . GLU A 1 86 ? -8.630 -13.857 29.329 1.00 95.25 86 GLU A N 1
ATOM 694 C CA . GLU A 1 86 ? -8.504 -14.466 28.012 1.00 95.25 86 GLU A CA 1
ATOM 695 C C . GLU A 1 86 ? -9.789 -15.233 27.669 1.00 95.25 86 GLU A C 1
ATOM 697 O O . GLU A 1 86 ? -10.436 -15.827 28.539 1.00 95.25 86 GLU A O 1
ATOM 702 N N . VAL A 1 87 ? -10.180 -15.159 26.401 1.00 96.56 87 VAL A N 1
ATOM 703 C CA . VAL A 1 87 ? -11.326 -15.885 25.849 1.00 96.56 87 VAL A CA 1
ATOM 704 C C . VAL A 1 87 ? -10.821 -17.054 25.013 1.00 96.56 87 VAL A C 1
ATOM 706 O O . VAL A 1 87 ? -9.676 -17.037 24.569 1.00 96.56 87 VAL A O 1
ATOM 709 N N . ASP A 1 88 ? -11.678 -18.048 24.786 1.00 98.19 88 ASP A N 1
ATOM 710 C CA . ASP A 1 88 ? -11.340 -19.191 23.938 1.00 98.19 88 ASP A CA 1
ATOM 711 C C . ASP A 1 88 ? -10.910 -18.750 22.528 1.00 98.19 88 ASP A C 1
ATOM 713 O O . ASP A 1 88 ? -11.420 -17.763 21.981 1.00 98.19 88 ASP A O 1
ATOM 717 N N . ASP A 1 89 ? -10.011 -19.530 21.922 1.00 98.12 89 ASP A N 1
ATOM 718 C CA . ASP A 1 89 ? -9.574 -19.338 20.540 1.00 98.12 89 ASP A CA 1
ATOM 719 C C . ASP A 1 89 ? -10.774 -19.234 19.586 1.00 98.12 89 ASP A C 1
ATOM 721 O O . ASP A 1 89 ? -11.686 -20.068 19.585 1.00 98.12 89 ASP A O 1
ATOM 725 N N . PHE A 1 90 ? -10.743 -18.234 18.706 1.00 97.88 90 PHE A N 1
ATOM 726 C CA . PHE A 1 90 ? -11.748 -18.048 17.665 1.00 97.88 90 PHE A CA 1
ATOM 727 C C . PHE A 1 90 ? -11.110 -17.614 16.344 1.00 97.88 90 PHE A C 1
ATOM 729 O O . PHE A 1 90 ? -9.974 -17.151 16.280 1.00 97.88 90 PHE A O 1
ATOM 736 N N . THR A 1 91 ? -11.863 -17.763 15.257 1.00 97.94 91 THR A N 1
ATOM 737 C CA . THR A 1 91 ? -11.494 -17.243 13.935 1.00 97.94 91 THR A CA 1
ATOM 738 C C . THR A 1 91 ? -12.413 -16.079 13.591 1.00 97.94 91 THR A C 1
ATOM 740 O O . THR A 1 91 ? -13.622 -16.161 13.809 1.00 97.94 91 THR A O 1
ATOM 743 N N . ILE A 1 92 ? -11.854 -14.991 13.059 1.00 97.38 92 ILE A N 1
ATOM 744 C CA . ILE A 1 92 ? -12.649 -13.848 12.592 1.00 97.38 92 ILE A CA 1
ATOM 745 C C . ILE A 1 92 ? -13.598 -14.273 11.458 1.00 97.38 92 ILE A C 1
ATOM 747 O O . ILE A 1 92 ? -13.253 -15.123 10.640 1.00 97.38 92 ILE A O 1
ATOM 751 N N . ALA A 1 93 ? -14.788 -13.673 11.401 1.00 96.75 93 ALA A N 1
ATOM 752 C CA . ALA A 1 93 ? -15.835 -14.027 10.433 1.00 96.75 93 ALA A CA 1
ATOM 753 C C . ALA A 1 93 ? -16.034 -12.980 9.320 1.00 96.75 93 ALA A C 1
ATOM 755 O O . ALA A 1 93 ? -17.004 -13.065 8.572 1.00 96.75 93 ALA A O 1
ATOM 756 N N . THR A 1 94 ? -15.156 -11.976 9.232 1.00 96.81 94 THR A N 1
ATOM 757 C CA . THR A 1 94 ? -15.262 -10.887 8.253 1.00 96.81 94 THR A CA 1
ATOM 758 C C . THR A 1 94 ? -15.227 -11.435 6.828 1.00 96.81 94 THR A C 1
ATOM 760 O O . THR A 1 94 ? -14.272 -12.112 6.445 1.00 96.81 94 THR A O 1
ATOM 763 N N . ASP A 1 95 ? -16.250 -11.114 6.040 1.00 95.12 95 ASP A N 1
ATOM 764 C CA . ASP A 1 95 ? -16.342 -11.456 4.624 1.00 95.12 95 ASP A CA 1
ATOM 765 C C . ASP A 1 95 ? -16.217 -10.203 3.735 1.00 95.12 95 ASP A C 1
ATOM 767 O O . ASP A 1 95 ? -16.103 -9.082 4.229 1.00 95.12 95 ASP A O 1
ATOM 771 N N . HIS A 1 96 ? -16.148 -10.409 2.415 1.00 95.00 96 HIS A N 1
ATOM 772 C CA . HIS A 1 96 ? -16.113 -9.348 1.392 1.00 95.00 96 HIS A CA 1
ATOM 773 C C . HIS A 1 96 ? -15.047 -8.248 1.581 1.00 95.00 96 HIS A C 1
ATOM 775 O O . HIS A 1 96 ? -15.204 -7.145 1.063 1.00 95.00 96 HIS A O 1
ATOM 781 N N . ALA A 1 97 ? -13.943 -8.533 2.275 1.00 96.31 97 ALA A N 1
ATOM 782 C CA . ALA A 1 97 ? -12.806 -7.620 2.336 1.00 96.31 97 ALA A CA 1
ATOM 783 C C . ALA A 1 97 ? -12.063 -7.581 0.988 1.00 96.31 97 ALA A C 1
ATOM 785 O O . ALA A 1 97 ? -11.755 -8.630 0.413 1.00 96.31 97 ALA A O 1
ATOM 786 N N . ASP A 1 98 ? -11.738 -6.376 0.511 1.00 97.25 98 ASP A N 1
ATOM 787 C CA . ASP A 1 98 ? -10.932 -6.174 -0.694 1.00 97.25 98 ASP A CA 1
ATOM 788 C C . ASP A 1 98 ? -9.574 -6.885 -0.608 1.00 97.25 98 ASP A C 1
ATOM 790 O O . ASP A 1 98 ? -8.946 -6.965 0.453 1.00 97.25 98 ASP A O 1
ATOM 794 N N . GLU A 1 99 ? -9.058 -7.342 -1.752 1.00 96.38 99 GLU A N 1
ATOM 795 C CA . GLU A 1 99 ? -7.762 -8.034 -1.818 1.00 96.38 99 GLU A CA 1
ATOM 796 C C . GLU A 1 99 ? -6.605 -7.180 -1.287 1.00 96.38 99 GLU A C 1
ATOM 798 O O . GLU A 1 99 ? -5.682 -7.712 -0.668 1.00 96.38 99 GLU A O 1
ATOM 803 N N . ALA A 1 100 ? -6.695 -5.860 -1.477 1.00 96.44 100 ALA A N 1
ATOM 804 C CA . ALA A 1 100 ? -5.754 -4.869 -0.964 1.00 96.44 100 ALA A CA 1
ATOM 805 C C . ALA A 1 100 ? -5.561 -4.945 0.563 1.00 96.44 100 ALA A C 1
ATOM 807 O O . ALA A 1 100 ? -4.495 -4.590 1.053 1.00 96.44 100 ALA A O 1
ATOM 808 N N . ILE A 1 101 ? -6.571 -5.421 1.301 1.00 97.44 101 ILE A N 1
ATOM 809 C CA . ILE A 1 101 ? -6.527 -5.616 2.757 1.00 97.44 101 ILE A CA 1
ATOM 810 C C . ILE A 1 101 ? -6.317 -7.098 3.090 1.00 97.44 101 ILE A C 1
ATOM 812 O O . ILE A 1 101 ? -5.531 -7.439 3.970 1.00 97.44 101 ILE A O 1
ATOM 816 N N . ALA A 1 102 ? -7.021 -7.992 2.394 1.00 96.44 102 ALA A N 1
ATOM 817 C CA . ALA A 1 102 ? -7.104 -9.400 2.773 1.00 96.44 102 ALA A CA 1
ATOM 818 C C . ALA A 1 102 ? -5.939 -10.269 2.270 1.00 96.44 102 ALA A C 1
ATOM 820 O O . ALA A 1 102 ? -5.720 -11.360 2.799 1.00 96.44 102 ALA A O 1
ATOM 821 N N . ARG A 1 103 ? -5.247 -9.859 1.196 1.00 95.88 103 ARG A N 1
ATOM 822 C CA . ARG A 1 103 ? -4.329 -10.744 0.449 1.00 95.88 103 ARG A CA 1
ATOM 823 C C . ARG A 1 103 ? -3.003 -10.109 0.044 1.00 95.88 103 ARG A C 1
ATOM 825 O O . ARG A 1 103 ? -2.065 -10.853 -0.243 1.00 95.88 103 ARG A O 1
ATOM 832 N N . ILE A 1 104 ? -2.920 -8.783 -0.027 1.00 97.38 104 ILE A N 1
ATOM 833 C CA . ILE A 1 104 ? -1.725 -8.074 -0.494 1.00 97.38 104 ILE A CA 1
ATOM 834 C C . ILE A 1 104 ? -0.988 -7.483 0.706 1.00 97.38 104 ILE A C 1
ATOM 836 O O . ILE A 1 104 ? -1.528 -6.666 1.442 1.00 97.38 104 ILE A O 1
ATOM 840 N N . ALA A 1 105 ? 0.272 -7.877 0.881 1.00 97.94 105 ALA A N 1
ATOM 841 C CA . ALA A 1 105 ? 1.171 -7.221 1.819 1.00 97.94 105 ALA A CA 1
ATOM 842 C C . ALA A 1 105 ? 1.871 -6.059 1.106 1.00 97.94 105 ALA A C 1
ATOM 844 O O . ALA A 1 105 ? 2.613 -6.277 0.149 1.00 97.94 105 ALA A O 1
ATOM 845 N N . GLY A 1 106 ? 1.658 -4.832 1.577 1.00 97.06 106 GLY A N 1
ATOM 846 C CA . GLY A 1 106 ? 2.285 -3.652 0.994 1.00 97.06 106 GLY A CA 1
ATOM 847 C C . GLY A 1 106 ? 2.134 -2.399 1.859 1.00 97.06 106 GLY A C 1
ATOM 848 O O . GLY A 1 106 ? 1.490 -2.446 2.908 1.00 97.06 106 GLY A O 1
ATOM 849 N N . PRO A 1 107 ? 2.757 -1.285 1.443 1.00 98.25 107 PRO A N 1
ATOM 850 C CA . PRO A 1 107 ? 2.654 -0.007 2.136 1.00 98.25 107 PRO A CA 1
ATOM 851 C C . PRO A 1 107 ? 1.210 0.475 2.331 1.00 98.25 107 PRO A C 1
ATOM 853 O O . PRO A 1 107 ? 0.378 0.388 1.423 1.00 98.25 107 PRO A O 1
ATOM 856 N N . GLN A 1 108 ? 0.955 1.063 3.501 1.00 98.50 108 GLN A N 1
ATOM 857 C CA . GLN A 1 108 ? -0.244 1.839 3.800 1.00 98.50 108 GLN A CA 1
ATOM 858 C C . GLN A 1 108 ? 0.158 3.286 4.084 1.00 98.50 108 GLN A C 1
ATOM 860 O O . GLN A 1 108 ? 1.041 3.538 4.905 1.00 98.50 108 GLN A O 1
ATOM 865 N N . LEU A 1 109 ? -0.476 4.234 3.398 1.00 97.44 109 LEU A N 1
ATOM 866 C CA . LEU A 1 109 ? -0.249 5.661 3.611 1.00 97.44 109 LEU A CA 1
ATOM 867 C C . LEU A 1 109 ? -1.311 6.236 4.555 1.00 97.44 109 LEU A C 1
ATOM 869 O O . LEU A 1 109 ? -2.451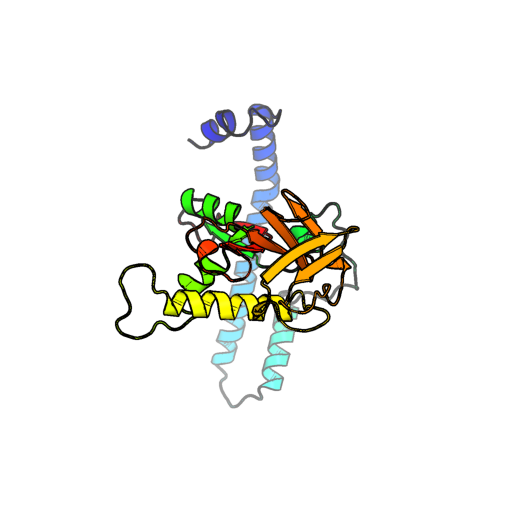 5.783 4.558 1.00 97.44 109 LEU A O 1
ATOM 873 N N . VAL A 1 110 ? -0.958 7.260 5.328 1.00 97.75 110 VAL A N 1
ATOM 874 C CA . VAL A 1 110 ? -1.900 8.034 6.151 1.00 97.75 110 VAL A CA 1
ATOM 875 C C . VAL A 1 110 ? -1.783 9.496 5.748 1.00 97.75 110 VAL A C 1
ATOM 877 O O . VAL A 1 110 ? -0.670 10.009 5.611 1.00 97.75 110 VAL A O 1
ATOM 880 N N . VAL A 1 111 ? -2.912 10.159 5.503 1.00 96.00 111 VAL A N 1
ATOM 881 C CA . VAL A 1 111 ? -2.927 11.515 4.946 1.00 96.00 111 VAL A CA 1
ATOM 882 C C . VAL A 1 111 ? -4.050 12.365 5.546 1.00 96.00 111 VAL A C 1
ATOM 884 O O . VAL A 1 111 ? -5.167 11.871 5.664 1.00 96.00 111 VAL A O 1
ATOM 887 N N . PRO A 1 112 ? -3.815 13.649 5.877 1.00 95.81 112 PRO A N 1
ATOM 888 C CA . PRO A 1 112 ? -4.865 14.514 6.410 1.00 95.81 112 PRO A CA 1
ATOM 889 C C . PRO A 1 112 ? -5.911 14.839 5.345 1.00 95.81 112 PRO A C 1
ATOM 891 O O . PRO A 1 112 ? -5.618 15.547 4.374 1.00 95.81 112 PRO A O 1
ATOM 894 N N . VAL A 1 113 ? -7.161 14.419 5.560 1.00 94.06 113 VAL A N 1
ATOM 895 C CA . VAL A 1 113 ? -8.239 14.610 4.575 1.00 94.06 113 VAL A CA 1
ATOM 896 C C . VAL A 1 113 ? -8.556 16.092 4.330 1.00 94.06 113 VAL A C 1
ATOM 898 O O . VAL A 1 113 ? -8.988 16.479 3.245 1.00 94.06 113 VAL A O 1
ATOM 901 N N . LYS A 1 114 ? -8.276 16.962 5.314 1.00 93.44 114 LYS A N 1
ATOM 902 C CA . LYS A 1 114 ? -8.493 18.418 5.215 1.00 93.44 114 LYS A CA 1
ATOM 903 C C . LYS A 1 114 ? -7.582 19.087 4.174 1.00 93.44 114 LYS A C 1
ATOM 905 O O . LYS A 1 114 ? -7.866 20.206 3.749 1.00 93.44 114 LYS A O 1
ATOM 910 N N . ASN A 1 115 ? -6.508 18.423 3.734 1.00 95.50 115 ASN A N 1
ATOM 911 C CA . ASN A 1 115 ? -5.661 18.891 2.640 1.00 95.50 115 ASN A CA 1
ATOM 912 C C . ASN A 1 115 ? -5.953 18.105 1.353 1.00 95.50 115 ASN A C 1
ATOM 914 O O . ASN A 1 115 ? -5.360 17.058 1.099 1.00 95.50 115 ASN A O 1
ATOM 918 N N . ALA A 1 116 ? -6.815 18.661 0.496 1.00 96.00 116 ALA A N 1
ATOM 919 C CA . ALA A 1 116 ? -7.230 18.023 -0.756 1.00 96.00 116 ALA A CA 1
ATOM 920 C C . ALA A 1 116 ? -6.055 17.659 -1.685 1.00 96.00 116 ALA A C 1
ATOM 922 O O . ALA A 1 116 ? -6.081 16.614 -2.330 1.00 96.00 116 ALA A O 1
ATOM 923 N N . ARG A 1 117 ? -4.993 18.480 -1.732 1.00 97.31 117 ARG A N 1
ATOM 924 C CA . ARG A 1 117 ? -3.797 18.171 -2.535 1.00 97.31 117 ARG A CA 1
ATOM 925 C C . ARG A 1 117 ? -3.113 16.908 -2.022 1.00 97.31 117 ARG A C 1
ATOM 927 O O . ARG A 1 117 ? -2.708 16.069 -2.820 1.00 97.31 117 ARG A O 1
ATOM 934 N N . TYR A 1 118 ? -2.967 16.777 -0.706 1.00 95.75 118 TYR A N 1
ATOM 935 C CA . TYR A 1 118 ? -2.330 15.603 -0.119 1.00 95.75 118 TYR A CA 1
ATOM 936 C C . TYR A 1 118 ? -3.215 14.368 -0.268 1.00 95.75 118 TYR A C 1
ATOM 938 O O . TYR A 1 118 ? -2.710 13.338 -0.699 1.00 95.75 118 TYR A O 1
ATOM 946 N N . ALA A 1 119 ? -4.522 14.486 -0.023 1.00 96.25 119 ALA A N 1
ATOM 947 C CA . ALA A 1 119 ? -5.482 13.401 -0.219 1.00 96.25 119 ALA A CA 1
ATOM 948 C C . ALA A 1 119 ? -5.449 12.836 -1.652 1.00 96.25 119 ALA A C 1
ATOM 950 O O . ALA A 1 119 ? -5.403 11.617 -1.835 1.00 96.25 119 ALA A O 1
ATOM 951 N N . LEU A 1 120 ? -5.405 13.709 -2.668 1.00 97.75 120 LEU A N 1
ATOM 952 C CA . LEU A 1 120 ? -5.303 13.307 -4.075 1.00 97.75 120 LEU A CA 1
ATOM 953 C C . LEU A 1 120 ? -3.953 12.660 -4.391 1.00 97.75 120 LEU A C 1
ATOM 955 O O . LEU A 1 120 ? -3.916 11.595 -5.003 1.00 97.75 120 LEU A O 1
ATOM 959 N N . ASN A 1 121 ? -2.848 13.254 -3.933 1.00 96.38 121 ASN A N 1
ATOM 960 C CA . ASN A 1 121 ? -1.519 12.670 -4.121 1.00 96.38 121 ASN A CA 1
ATOM 961 C C . ASN A 1 121 ? -1.426 11.272 -3.494 1.00 96.38 121 ASN A C 1
ATOM 963 O O . ASN A 1 121 ? -0.912 10.354 -4.120 1.00 96.38 121 ASN A O 1
ATOM 967 N N . ALA A 1 122 ? -1.962 11.103 -2.286 1.00 96.69 122 ALA A N 1
ATOM 968 C CA . ALA A 1 122 ? -1.992 9.833 -1.572 1.00 96.69 122 ALA A CA 1
ATOM 969 C C . ALA A 1 122 ? -2.897 8.789 -2.243 1.00 96.69 122 ALA A C 1
ATOM 971 O O . ALA A 1 122 ? -2.595 7.601 -2.210 1.00 96.69 122 ALA A O 1
ATOM 972 N N . THR A 1 123 ? -3.987 9.225 -2.878 1.00 95.81 123 THR A N 1
ATOM 973 C CA . THR A 1 123 ? -4.854 8.347 -3.681 1.00 95.81 123 THR A CA 1
ATOM 974 C C . THR A 1 123 ? -4.127 7.862 -4.939 1.00 95.81 123 THR A C 1
ATOM 976 O O . THR A 1 123 ? -4.191 6.685 -5.280 1.00 95.81 123 THR A O 1
ATOM 979 N N . ASN A 1 124 ? -3.373 8.747 -5.595 1.00 97.75 124 ASN A N 1
ATOM 980 C CA . ASN A 1 124 ? -2.609 8.412 -6.798 1.00 97.75 124 ASN A CA 1
ATOM 981 C C . ASN A 1 124 ? -1.303 7.653 -6.500 1.00 97.75 124 ASN A C 1
ATOM 983 O O . ASN A 1 124 ? -0.727 7.059 -7.405 1.00 97.75 124 ASN A O 1
ATOM 987 N N . ALA A 1 125 ? -0.854 7.614 -5.242 1.00 98.12 125 ALA A N 1
ATOM 988 C CA . ALA A 1 125 ? 0.392 6.967 -4.824 1.00 98.12 125 ALA A CA 1
ATOM 989 C C . ALA A 1 125 ? 0.373 5.426 -4.895 1.00 98.12 125 ALA A C 1
ATOM 991 O O . ALA A 1 125 ? 1.369 4.785 -4.546 1.00 98.12 125 ALA A O 1
ATOM 992 N N . ARG A 1 126 ? -0.731 4.810 -5.347 1.00 98.44 126 ARG A N 1
ATOM 993 C CA . ARG A 1 126 ? -0.767 3.366 -5.618 1.00 98.44 126 ARG A CA 1
ATOM 994 C C . ARG A 1 126 ? 0.265 2.968 -6.667 1.00 98.44 126 ARG A C 1
ATOM 996 O O . ARG A 1 126 ? 0.823 1.889 -6.545 1.00 98.44 126 ARG A O 1
ATOM 1003 N N . TRP A 1 127 ? 0.545 3.827 -7.642 1.00 98.62 127 TRP A N 1
ATOM 1004 C CA . TRP A 1 127 ? 1.567 3.600 -8.661 1.00 98.62 127 TRP A CA 1
ATOM 1005 C C . TRP A 1 127 ? 2.546 4.767 -8.654 1.00 98.62 127 TRP A C 1
ATOM 1007 O O . TRP A 1 127 ? 2.140 5.916 -8.813 1.00 98.62 127 TRP A O 1
ATOM 1017 N N . GLY A 1 128 ? 3.827 4.480 -8.433 1.00 98.44 128 GLY A N 1
ATOM 1018 C CA . GLY A 1 128 ? 4.862 5.503 -8.317 1.00 98.44 128 GLY A CA 1
ATOM 1019 C C . GLY A 1 128 ? 6.105 5.165 -9.127 1.00 98.44 128 GLY A C 1
ATOM 1020 O O . GLY A 1 128 ? 6.512 4.006 -9.185 1.00 98.44 128 GLY A O 1
ATOM 1021 N N . SER A 1 129 ? 6.713 6.190 -9.722 1.00 98.62 129 SER A N 1
ATOM 1022 C CA . SER A 1 129 ? 8.001 6.077 -10.408 1.00 98.62 129 SER A CA 1
ATOM 1023 C C . SER A 1 129 ? 9.109 5.730 -9.413 1.00 98.62 129 SER A C 1
ATOM 1025 O O . SER A 1 129 ? 9.373 6.470 -8.457 1.00 98.62 129 SER A O 1
ATOM 1027 N N . LEU A 1 130 ? 9.781 4.602 -9.642 1.00 98.56 130 LEU A N 1
ATOM 1028 C CA . LEU A 1 130 ? 10.978 4.236 -8.897 1.00 98.56 130 LEU A CA 1
ATOM 1029 C C . LEU A 1 130 ? 12.133 5.177 -9.242 1.00 98.56 130 LEU A C 1
ATOM 1031 O O . LEU A 1 130 ? 12.930 5.490 -8.356 1.00 98.56 130 LEU A O 1
ATOM 1035 N N . TYR A 1 131 ? 12.238 5.636 -10.494 1.00 98.06 131 TYR A N 1
ATOM 1036 C CA . TYR A 1 131 ? 13.320 6.535 -10.890 1.00 98.06 131 TYR A CA 1
ATOM 1037 C C . TYR A 1 131 ? 13.191 7.877 -10.173 1.00 98.06 131 TYR A C 1
ATOM 1039 O O . TYR A 1 131 ? 14.162 8.308 -9.551 1.00 98.06 131 TYR A O 1
ATOM 1047 N N . ASP A 1 132 ? 11.998 8.474 -10.140 1.00 97.12 132 ASP A N 1
ATOM 1048 C CA . ASP A 1 132 ? 11.754 9.722 -9.411 1.00 97.12 132 ASP A CA 1
ATOM 1049 C C . ASP A 1 132 ? 11.974 9.552 -7.906 1.00 97.12 132 ASP A C 1
ATOM 1051 O O . ASP A 1 132 ? 12.596 10.404 -7.268 1.00 97.12 132 ASP A O 1
ATOM 1055 N N . ALA A 1 133 ? 11.518 8.438 -7.321 1.00 97.69 133 ALA A N 1
ATOM 1056 C CA . ALA A 1 133 ? 11.701 8.169 -5.897 1.00 97.69 133 ALA A CA 1
ATOM 1057 C C . ALA A 1 133 ? 13.186 8.028 -5.520 1.00 97.69 133 ALA A C 1
ATOM 1059 O O . ALA A 1 133 ? 13.622 8.545 -4.489 1.00 97.69 133 ALA A O 1
ATOM 1060 N N . LEU A 1 134 ? 13.990 7.357 -6.349 1.00 97.19 134 LEU A N 1
ATOM 1061 C CA . LEU A 1 134 ? 15.431 7.209 -6.130 1.00 97.19 134 LEU A CA 1
ATOM 1062 C C . LEU A 1 134 ? 16.179 8.518 -6.394 1.00 97.19 134 LEU A C 1
ATOM 1064 O O . LEU A 1 134 ? 17.026 8.919 -5.593 1.00 97.19 134 LEU A O 1
ATOM 1068 N N . TYR A 1 135 ? 15.855 9.202 -7.491 1.00 94.94 135 TYR A N 1
ATOM 1069 C CA . TYR A 1 135 ? 16.518 10.437 -7.894 1.00 94.94 135 TYR A CA 1
ATOM 1070 C C . TYR A 1 135 ? 16.190 11.594 -6.942 1.00 94.94 135 TYR A C 1
ATOM 1072 O O . TYR A 1 135 ? 17.086 12.356 -6.583 1.00 94.94 135 TYR A O 1
ATOM 1080 N N . GLY A 1 136 ? 14.940 11.716 -6.496 1.00 93.44 136 GLY A N 1
ATOM 1081 C CA . GLY A 1 136 ? 14.456 12.798 -5.633 1.00 93.44 136 GLY A CA 1
ATOM 1082 C C . GLY A 1 136 ? 14.697 12.600 -4.133 1.00 93.44 136 GLY A C 1
ATOM 1083 O O . GLY A 1 136 ? 14.426 13.513 -3.354 1.00 93.44 136 GLY A O 1
ATOM 1084 N N . SER A 1 137 ? 15.203 11.438 -3.710 1.00 94.50 137 SER A N 1
ATOM 1085 C CA . SER A 1 137 ? 15.480 11.127 -2.300 1.00 94.50 137 SER A CA 1
ATOM 1086 C C . SER A 1 137 ? 16.977 11.037 -1.991 1.00 94.50 137 SER A C 1
ATOM 1088 O O . SER A 1 137 ? 17.840 11.197 -2.852 1.00 94.50 137 SER A O 1
ATOM 1090 N N . ASN A 1 138 ? 17.310 10.764 -0.731 1.00 92.44 138 ASN A N 1
ATOM 1091 C CA . ASN A 1 138 ? 18.683 10.556 -0.271 1.00 92.44 138 ASN A CA 1
ATOM 1092 C C . ASN A 1 138 ? 19.145 9.087 -0.340 1.00 92.44 138 ASN A C 1
ATOM 1094 O O . ASN A 1 138 ? 20.204 8.773 0.201 1.00 92.44 138 ASN A O 1
ATOM 1098 N N . ILE A 1 139 ? 18.378 8.191 -0.981 1.00 94.50 139 ILE A N 1
ATOM 1099 C CA . ILE A 1 139 ? 18.759 6.776 -1.154 1.00 94.50 139 ILE A CA 1
ATOM 1100 C C . ILE A 1 139 ? 20.058 6.667 -1.958 1.00 94.50 139 ILE A C 1
ATOM 1102 O O . ILE A 1 139 ? 20.947 5.887 -1.618 1.00 94.50 139 ILE A O 1
ATOM 1106 N N . ILE A 1 140 ? 20.177 7.481 -3.006 1.00 92.25 140 ILE A N 1
ATOM 1107 C CA . ILE A 1 140 ? 21.408 7.643 -3.772 1.00 92.25 140 ILE A CA 1
ATOM 1108 C C . ILE A 1 140 ? 22.100 8.901 -3.266 1.00 92.25 140 ILE A C 1
ATOM 1110 O O . ILE A 1 140 ? 21.510 9.984 -3.256 1.00 92.25 140 ILE A O 1
ATOM 1114 N N . GLN A 1 141 ? 23.354 8.769 -2.843 1.00 85.31 141 GLN A N 1
ATOM 1115 C CA . GLN A 1 141 ? 24.154 9.917 -2.428 1.00 85.31 141 GLN A CA 1
ATOM 1116 C C . GLN A 1 141 ? 24.542 10.744 -3.655 1.00 85.31 141 GLN A C 1
ATOM 1118 O O . GLN A 1 141 ? 25.044 10.206 -4.640 1.00 85.31 141 GLN A O 1
ATOM 1123 N N . SER A 1 142 ? 24.290 12.051 -3.602 1.00 72.94 142 SER A N 1
ATOM 1124 C CA . SER A 1 142 ? 24.761 12.965 -4.643 1.00 72.94 142 SER A CA 1
ATOM 1125 C C . SER A 1 142 ? 26.254 13.241 -4.463 1.00 72.94 142 SER A C 1
ATOM 1127 O O . SER A 1 142 ? 26.693 13.420 -3.326 1.00 72.94 142 SER A O 1
ATOM 1129 N N . PRO A 1 143 ? 27.030 13.332 -5.554 1.00 68.44 143 PRO A N 1
ATOM 1130 C CA . PRO A 1 143 ? 28.363 13.905 -5.482 1.00 68.44 143 PRO A CA 1
ATOM 1131 C C . PRO A 1 143 ? 28.286 15.388 -5.083 1.00 68.44 143 PRO A C 1
ATOM 1133 O O . PRO A 1 143 ? 27.389 16.117 -5.519 1.00 68.44 143 PRO A O 1
ATOM 1136 N N . ASP A 1 144 ? 29.236 15.845 -4.264 1.00 72.50 144 ASP A N 1
ATOM 1137 C CA . ASP A 1 144 ? 29.340 17.257 -3.887 1.00 72.50 144 ASP A CA 1
ATOM 1138 C C . ASP A 1 144 ? 29.542 18.136 -5.133 1.00 72.50 144 ASP A C 1
ATOM 1140 O O . ASP A 1 144 ? 30.419 17.878 -5.959 1.00 72.50 144 ASP A O 1
ATOM 1144 N N . GLY A 1 145 ? 28.746 19.203 -5.257 1.00 71.06 145 GLY A N 1
ATOM 1145 C CA . GLY A 1 145 ? 28.865 20.169 -6.357 1.00 71.06 145 GLY A CA 1
ATOM 1146 C C . GLY A 1 145 ? 28.230 19.743 -7.687 1.00 71.06 145 GLY A C 1
ATOM 1147 O O . GLY A 1 145 ? 28.601 20.290 -8.726 1.00 71.06 145 GLY A O 1
ATOM 1148 N N . GLY A 1 146 ? 27.291 18.790 -7.671 1.00 68.06 146 GLY A N 1
ATOM 1149 C CA . GLY A 1 146 ? 26.520 18.383 -8.852 1.00 68.06 146 GLY A CA 1
ATOM 1150 C C . GLY A 1 146 ? 25.691 19.514 -9.500 1.00 68.06 146 GLY A C 1
ATOM 1151 O O . GLY A 1 146 ? 25.492 20.578 -8.901 1.00 68.06 146 GLY A O 1
ATOM 1152 N N . PRO A 1 147 ? 25.209 19.311 -10.741 1.00 78.25 147 PRO A N 1
ATOM 1153 C CA . PRO A 1 147 ? 24.435 20.310 -11.475 1.00 78.25 147 PRO A CA 1
ATOM 1154 C C . PRO A 1 147 ? 23.077 20.594 -10.812 1.00 78.25 147 PRO A C 1
ATOM 1156 O O . PRO A 1 147 ? 22.522 19.768 -10.095 1.00 78.25 147 PRO A O 1
ATOM 1159 N N . THR A 1 148 ? 22.502 21.767 -11.093 1.00 77.31 148 THR A N 1
ATOM 1160 C CA . THR A 1 148 ? 21.183 22.184 -10.574 1.00 77.31 148 THR A CA 1
ATOM 1161 C C . THR A 1 148 ? 19.992 21.531 -11.291 1.00 77.31 148 THR A C 1
ATOM 1163 O O . THR A 1 148 ? 18.854 21.716 -10.865 1.00 77.31 148 THR A O 1
ATOM 1166 N N . GLY A 1 149 ? 20.241 20.802 -12.383 1.00 83.12 149 GLY A N 1
ATOM 1167 C CA . GLY A 1 149 ? 19.241 20.083 -13.177 1.00 83.12 149 GLY A CA 1
ATOM 1168 C C . GLY A 1 149 ? 19.472 18.572 -13.158 1.00 83.12 149 GLY A C 1
ATOM 1169 O O . GLY A 1 149 ? 19.857 18.005 -12.138 1.00 83.12 149 GLY A O 1
ATOM 1170 N N . TYR A 1 150 ? 19.243 17.913 -14.294 1.00 87.19 150 TYR A N 1
ATOM 1171 C CA . TYR A 1 150 ? 19.584 16.499 -14.436 1.00 87.19 150 TYR A CA 1
ATOM 1172 C C . TYR A 1 150 ? 21.101 16.292 -14.314 1.00 87.19 150 TYR A C 1
ATOM 1174 O O . TYR A 1 150 ? 21.885 16.948 -15.003 1.00 87.19 150 TYR A O 1
ATOM 1182 N N . ASP A 1 151 ? 21.493 15.379 -13.433 1.00 90.56 151 ASP A N 1
ATOM 1183 C CA . ASP A 1 151 ? 22.852 14.892 -13.251 1.00 90.56 151 ASP A CA 1
ATOM 1184 C C . ASP A 1 151 ? 22.950 13.489 -13.873 1.00 90.56 151 ASP A C 1
ATOM 1186 O O . ASP A 1 151 ? 22.425 12.529 -13.297 1.00 90.56 151 ASP A O 1
ATOM 1190 N N . PRO A 1 152 ? 23.630 13.338 -15.025 1.00 89.06 152 PRO A N 1
ATOM 1191 C CA . PRO A 1 152 ? 23.784 12.045 -15.684 1.00 89.06 152 PRO A CA 1
ATOM 1192 C C . PRO A 1 152 ? 24.479 10.987 -14.822 1.00 89.06 152 PRO A C 1
ATOM 1194 O O . PRO A 1 152 ? 24.179 9.803 -14.961 1.00 89.06 152 PRO A O 1
ATOM 1197 N N . LEU A 1 153 ? 25.386 11.378 -13.916 1.00 89.88 153 LEU A N 1
ATOM 1198 C CA . LEU A 1 153 ? 26.061 10.425 -13.027 1.00 89.88 153 LEU A CA 1
ATOM 1199 C C . LEU A 1 153 ? 25.091 9.889 -11.976 1.00 89.88 153 LEU A C 1
ATOM 1201 O O . LEU A 1 153 ? 25.067 8.687 -11.705 1.00 89.88 153 LEU A O 1
ATOM 1205 N N . ARG A 1 154 ? 24.242 10.765 -11.430 1.00 91.94 154 ARG A N 1
ATOM 1206 C CA . ARG A 1 154 ? 23.157 10.360 -10.532 1.00 91.94 154 ARG A CA 1
ATOM 1207 C C . ARG A 1 154 ? 22.124 9.499 -11.257 1.00 91.94 154 ARG A C 1
ATOM 1209 O O . ARG A 1 154 ? 21.708 8.480 -10.716 1.00 91.94 154 ARG A O 1
ATOM 1216 N N . GLY A 1 155 ? 21.741 9.874 -12.478 1.00 93.12 155 GLY A N 1
ATOM 1217 C CA . GLY A 1 155 ? 20.815 9.105 -13.314 1.00 93.12 155 GLY A CA 1
ATOM 1218 C C . GLY A 1 155 ? 21.329 7.695 -13.618 1.00 93.12 155 GLY A C 1
ATOM 1219 O O . GLY A 1 155 ? 20.601 6.719 -13.448 1.00 93.12 155 GLY A O 1
ATOM 1220 N N . ALA A 1 156 ? 22.614 7.555 -13.955 1.00 93.38 156 ALA A N 1
ATOM 1221 C CA . ALA A 1 156 ? 23.238 6.248 -14.151 1.00 93.38 156 ALA A CA 1
ATOM 1222 C C . ALA A 1 156 ? 23.187 5.377 -12.882 1.00 93.38 156 ALA A C 1
ATOM 1224 O O . ALA A 1 156 ? 22.938 4.173 -12.965 1.00 93.38 156 ALA A O 1
ATOM 1225 N N . GLU A 1 157 ? 23.371 5.976 -11.704 1.00 95.25 157 GLU A N 1
ATOM 1226 C CA . GLU A 1 157 ? 23.279 5.270 -10.424 1.00 95.25 157 GLU A CA 1
ATOM 1227 C C . GLU A 1 157 ? 21.836 4.859 -10.078 1.00 95.25 157 GLU A C 1
ATOM 1229 O O . GLU A 1 157 ? 21.620 3.759 -9.564 1.00 95.25 157 GLU A O 1
ATOM 1234 N N . VAL A 1 158 ? 20.840 5.682 -10.436 1.00 96.62 158 VAL A N 1
ATOM 1235 C CA . VAL A 1 158 ? 19.407 5.333 -10.355 1.00 96.62 158 VAL A CA 1
ATOM 1236 C C . VAL A 1 158 ? 19.111 4.102 -11.201 1.00 96.62 158 VAL A C 1
ATOM 1238 O O . VAL A 1 158 ? 18.574 3.120 -10.684 1.00 96.62 158 VAL A O 1
ATOM 1241 N N . ILE A 1 159 ? 19.516 4.116 -12.473 1.00 97.19 159 ILE A N 1
ATOM 1242 C CA . ILE A 1 159 ? 19.308 2.992 -13.392 1.00 97.19 159 ILE A CA 1
ATOM 1243 C C . ILE A 1 159 ? 20.005 1.743 -12.847 1.00 97.19 159 ILE A C 1
ATOM 1245 O O . ILE A 1 159 ? 19.391 0.678 -12.770 1.00 97.19 159 ILE A O 1
ATOM 1249 N N . ARG A 1 160 ? 21.259 1.862 -12.388 1.00 97.19 160 ARG A N 1
ATOM 1250 C CA . ARG A 1 160 ? 22.017 0.748 -11.797 1.00 97.19 160 ARG A CA 1
ATOM 1251 C C . ARG A 1 160 ? 21.292 0.141 -10.594 1.00 97.19 160 ARG A C 1
ATOM 1253 O O . ARG A 1 160 ? 21.161 -1.082 -10.516 1.00 97.19 160 ARG A O 1
ATOM 1260 N N . PHE A 1 161 ? 20.812 0.972 -9.667 1.00 98.19 161 PHE A N 1
ATOM 1261 C CA . PHE A 1 161 ? 20.047 0.516 -8.505 1.00 98.19 161 PHE A CA 1
ATOM 1262 C C . PHE A 1 161 ? 18.766 -0.201 -8.936 1.00 98.19 161 PHE A C 1
ATOM 1264 O O . PHE A 1 161 ? 18.455 -1.284 -8.437 1.00 98.19 161 PHE A O 1
ATOM 1271 N N . ALA A 1 162 ? 18.031 0.385 -9.877 1.00 98.38 162 ALA A N 1
ATOM 1272 C CA . ALA A 1 162 ? 16.751 -0.130 -10.324 1.00 98.38 162 ALA A CA 1
ATOM 1273 C C . ALA A 1 162 ? 16.890 -1.463 -11.084 1.00 98.38 162 ALA A C 1
ATOM 1275 O O . ALA A 1 162 ? 16.120 -2.390 -10.845 1.00 98.38 162 ALA A O 1
ATOM 1276 N N . ARG A 1 163 ? 17.931 -1.627 -11.912 1.00 98.44 163 ARG A N 1
ATOM 1277 C CA . ARG A 1 163 ? 18.270 -2.914 -12.549 1.00 98.44 163 ARG A CA 1
ATOM 1278 C C . ARG A 1 163 ? 18.614 -3.989 -11.520 1.00 98.44 163 ARG A C 1
ATOM 1280 O O . ARG A 1 163 ? 18.081 -5.091 -11.596 1.00 98.44 163 ARG A O 1
ATOM 1287 N N . ALA A 1 164 ? 19.406 -3.646 -10.504 1.00 98.50 164 ALA A N 1
ATOM 1288 C CA . ALA A 1 164 ? 19.700 -4.561 -9.400 1.00 98.50 164 ALA A CA 1
ATOM 1289 C C . ALA A 1 164 ? 18.451 -4.898 -8.558 1.00 98.50 164 ALA A C 1
ATOM 1291 O O . ALA A 1 164 ? 18.371 -5.967 -7.953 1.00 98.50 164 ALA A O 1
ATOM 1292 N N . HIS A 1 165 ? 17.464 -3.999 -8.489 1.00 98.38 165 HIS A N 1
ATOM 1293 C CA . HIS A 1 165 ? 16.168 -4.307 -7.891 1.00 98.38 165 HIS A CA 1
ATOM 1294 C C . HIS A 1 165 ? 15.397 -5.342 -8.725 1.00 98.38 165 HIS A C 1
ATOM 1296 O O . HIS A 1 165 ? 14.922 -6.318 -8.143 1.00 98.38 165 HIS A O 1
ATOM 1302 N N . LEU A 1 166 ? 15.345 -5.191 -10.055 1.00 98.75 166 LEU A N 1
ATOM 1303 C CA . LEU A 1 166 ? 14.725 -6.181 -10.947 1.00 98.75 166 LEU A CA 1
ATOM 1304 C C . LEU A 1 166 ? 15.369 -7.564 -10.807 1.00 98.75 166 LEU A C 1
ATOM 1306 O O . LEU A 1 166 ? 14.649 -8.533 -10.592 1.00 98.75 166 LEU A O 1
ATOM 1310 N N . ASP A 1 167 ? 16.703 -7.649 -10.791 1.00 98.69 167 ASP A N 1
ATOM 1311 C CA . ASP A 1 167 ? 17.421 -8.923 -10.613 1.00 98.69 167 ASP A CA 1
ATOM 1312 C C . ASP A 1 167 ? 17.047 -9.653 -9.312 1.00 98.69 167 ASP A C 1
ATOM 1314 O O . ASP A 1 167 ? 17.117 -10.877 -9.236 1.00 98.69 167 ASP A O 1
ATOM 1318 N N . ARG A 1 168 ? 16.639 -8.922 -8.266 1.00 98.19 168 ARG A N 1
ATOM 1319 C CA . ARG A 1 168 ? 16.180 -9.524 -7.003 1.00 98.19 168 ARG A CA 1
ATOM 1320 C C . ARG A 1 168 ? 14.695 -9.879 -7.021 1.00 98.19 168 ARG A C 1
ATOM 1322 O O . ARG A 1 168 ? 14.305 -10.881 -6.426 1.00 98.19 168 ARG A O 1
ATOM 1329 N N . ALA A 1 169 ? 13.859 -9.042 -7.631 1.00 98.25 169 ALA A N 1
ATOM 1330 C CA . ALA A 1 169 ? 12.406 -9.194 -7.592 1.00 98.25 169 ALA A CA 1
ATOM 1331 C C . ALA A 1 169 ? 11.884 -10.192 -8.642 1.00 98.25 169 ALA A C 1
ATOM 1333 O O . ALA A 1 169 ? 11.013 -11.017 -8.345 1.00 98.25 169 ALA A O 1
ATOM 1334 N N . VAL A 1 170 ? 12.424 -10.114 -9.856 1.00 98.44 170 VAL A N 1
ATOM 1335 C CA . VAL A 1 170 ? 11.963 -10.787 -11.079 1.00 98.44 170 VAL A CA 1
ATOM 1336 C C . VAL A 1 170 ? 13.174 -11.298 -11.879 1.00 98.44 170 VAL A C 1
ATOM 1338 O O . VAL A 1 170 ? 13.368 -10.887 -13.017 1.00 98.44 170 VAL A O 1
ATOM 1341 N N . PRO A 1 171 ? 14.033 -12.151 -11.286 1.00 98.56 171 PRO A N 1
ATOM 1342 C CA . PRO A 1 171 ? 15.310 -12.535 -11.883 1.00 98.56 171 PRO A CA 1
ATOM 1343 C C . PRO A 1 171 ? 15.155 -13.143 -13.278 1.00 98.56 171 PRO A C 1
ATOM 1345 O O . PRO A 1 171 ? 14.219 -13.900 -13.541 1.00 98.56 171 PRO A O 1
ATOM 1348 N N . LEU A 1 172 ? 16.139 -12.890 -14.140 1.00 98.62 172 LEU A N 1
ATOM 1349 C CA . LEU A 1 172 ? 16.327 -13.637 -15.382 1.00 98.62 172 LEU A CA 1
ATOM 1350 C C . LEU A 1 172 ? 16.829 -15.054 -15.078 1.00 98.62 172 LEU A C 1
ATOM 1352 O O . LEU A 1 172 ? 17.510 -15.275 -14.077 1.00 98.62 172 LEU A O 1
ATOM 1356 N N . ALA A 1 173 ? 16.530 -16.016 -15.953 1.00 98.38 173 ALA A N 1
ATOM 1357 C CA . ALA A 1 173 ? 17.052 -17.378 -15.816 1.00 98.38 173 ALA A CA 1
ATOM 1358 C C . ALA A 1 173 ? 18.586 -17.414 -15.933 1.00 98.38 173 ALA A C 1
ATOM 1360 O O . ALA A 1 173 ? 19.253 -18.211 -15.276 1.00 98.38 173 ALA A O 1
ATOM 1361 N N . GLU A 1 174 ? 19.144 -16.513 -16.744 1.00 97.62 174 GLU A N 1
ATOM 1362 C CA . GLU A 1 174 ? 20.580 -16.319 -16.923 1.00 97.62 174 GLU A CA 1
ATOM 1363 C C . GLU A 1 174 ? 20.887 -14.826 -17.076 1.00 97.62 174 GLU A C 1
ATOM 1365 O O . GLU A 1 174 ? 20.142 -14.109 -17.736 1.00 97.62 174 GLU A O 1
ATOM 1370 N N . GLY A 1 175 ? 22.012 -14.358 -16.533 1.00 97.44 175 GLY A N 1
ATOM 1371 C CA . GLY A 1 175 ? 22.446 -12.966 -16.681 1.00 97.44 175 GLY A CA 1
ATOM 1372 C C . GLY A 1 175 ? 21.723 -11.980 -15.757 1.00 97.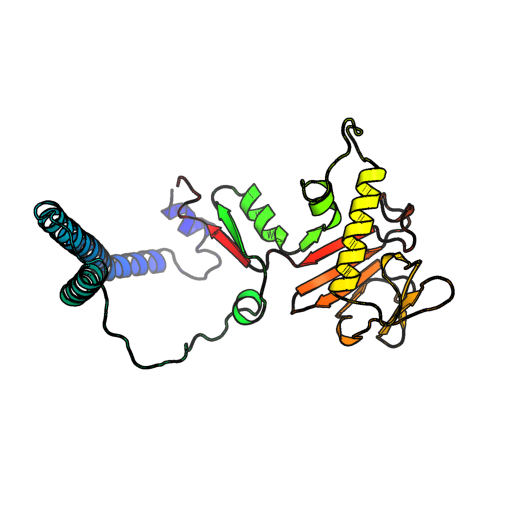44 175 GLY A C 1
ATOM 1373 O O . GLY A 1 175 ? 21.261 -12.350 -14.681 1.00 97.44 175 GLY A O 1
ATOM 1374 N N . SER A 1 176 ? 21.697 -10.707 -16.158 1.00 98.31 176 SER A N 1
ATOM 1375 C CA . SER A 1 176 ? 21.158 -9.589 -15.375 1.00 98.31 176 SER A CA 1
ATOM 1376 C C . SER A 1 176 ? 20.368 -8.636 -16.267 1.00 98.31 176 SER A C 1
ATOM 1378 O O . SER A 1 176 ? 20.730 -8.401 -17.424 1.00 98.31 176 SER A O 1
ATOM 1380 N N . HIS A 1 177 ? 19.333 -8.013 -15.704 1.00 98.44 177 HIS A N 1
ATOM 1381 C CA . HIS A 1 177 ? 18.605 -6.920 -16.343 1.00 98.44 177 HIS A CA 1
ATOM 1382 C C . HIS A 1 177 ? 19.518 -5.744 -16.723 1.00 98.44 177 HIS A C 1
ATOM 1384 O O . HIS A 1 177 ? 19.192 -5.001 -17.648 1.00 98.44 177 HIS A O 1
ATOM 1390 N N . ALA A 1 178 ? 20.663 -5.557 -16.053 1.00 97.81 178 ALA A N 1
ATOM 1391 C CA . ALA A 1 178 ? 21.631 -4.501 -16.371 1.00 97.81 178 ALA A CA 1
ATOM 1392 C C . ALA A 1 178 ? 22.273 -4.648 -17.768 1.00 97.81 178 ALA A C 1
ATOM 1394 O O . ALA A 1 178 ? 22.762 -3.663 -18.335 1.00 97.81 178 ALA A O 1
ATOM 1395 N N . ASP A 1 179 ? 22.255 -5.863 -18.321 1.00 97.88 179 ASP A N 1
ATOM 1396 C CA . ASP A 1 179 ? 22.778 -6.187 -19.650 1.00 97.88 179 ASP A CA 1
ATOM 1397 C C . ASP A 1 179 ? 21.681 -6.296 -20.719 1.00 97.88 179 ASP A C 1
ATOM 1399 O O . ASP A 1 179 ? 21.983 -6.580 -21.883 1.00 97.88 179 ASP A O 1
ATOM 1403 N N . ALA A 1 180 ? 20.419 -6.054 -20.345 1.00 98.25 180 ALA A N 1
ATOM 1404 C CA . ALA A 1 180 ? 19.297 -6.087 -21.267 1.00 98.25 180 ALA A CA 1
ATOM 1405 C C . ALA A 1 180 ? 19.468 -5.066 -22.399 1.00 98.25 180 ALA A C 1
ATOM 1407 O O . ALA A 1 180 ? 19.966 -3.955 -22.204 1.00 98.25 180 ALA A O 1
ATOM 1408 N N . ARG A 1 181 ? 19.037 -5.469 -23.594 1.00 98.19 181 ARG A N 1
ATOM 1409 C CA . ARG A 1 181 ? 19.039 -4.655 -24.817 1.00 98.19 181 ARG A CA 1
ATOM 1410 C C . ARG A 1 181 ? 17.686 -4.568 -25.500 1.00 98.19 181 ARG A C 1
ATOM 1412 O O . ARG A 1 181 ? 17.466 -3.680 -26.304 1.00 98.19 181 ARG A O 1
ATOM 1419 N N . ALA A 1 182 ? 16.814 -5.528 -25.231 1.00 98.00 182 ALA A N 1
ATOM 1420 C CA . ALA A 1 182 ? 15.437 -5.518 -25.685 1.00 98.00 182 ALA A CA 1
ATOM 1421 C C . ALA A 1 182 ? 14.637 -6.489 -24.826 1.00 98.00 182 ALA A C 1
ATOM 1423 O O . ALA A 1 182 ? 15.164 -7.514 -24.377 1.00 98.00 182 ALA A O 1
ATOM 1424 N N . TYR A 1 183 ? 13.361 -6.184 -24.654 1.00 98.50 183 TYR A N 1
ATOM 1425 C CA . TYR A 1 183 ? 12.394 -7.079 -24.050 1.00 98.50 183 TYR A CA 1
ATOM 1426 C C . TYR A 1 183 ? 11.320 -7.392 -25.084 1.00 98.50 183 TYR A C 1
ATOM 1428 O O . TYR A 1 183 ? 10.818 -6.495 -25.753 1.00 98.50 183 TYR A O 1
ATOM 1436 N N . THR A 1 184 ? 10.979 -8.667 -25.232 1.00 98.44 184 THR A N 1
ATOM 1437 C CA . THR A 1 184 ? 9.990 -9.128 -26.213 1.00 98.44 184 THR A CA 1
ATOM 1438 C C . THR A 1 184 ? 9.093 -10.181 -25.589 1.00 98.44 184 THR A C 1
ATOM 1440 O O . THR A 1 184 ? 9.540 -10.957 -24.749 1.00 98.44 184 THR A O 1
ATOM 1443 N N . VAL A 1 185 ? 7.832 -10.227 -25.995 1.00 98.25 185 VAL A N 1
ATOM 1444 C CA . VAL A 1 185 ? 6.889 -11.269 -25.598 1.00 98.25 185 VAL A CA 1
ATOM 1445 C C . VAL A 1 185 ? 6.672 -12.196 -26.787 1.00 98.25 185 VAL A C 1
ATOM 1447 O O . VAL A 1 185 ? 6.189 -11.775 -27.835 1.00 98.25 185 VAL A O 1
ATOM 1450 N N . GLN A 1 186 ? 7.020 -13.468 -26.632 1.00 95.50 186 GLN A N 1
ATOM 1451 C CA . GLN A 1 186 ? 6.808 -14.499 -27.644 1.00 95.50 186 GLN A CA 1
ATOM 1452 C C . GLN A 1 186 ? 6.143 -15.708 -26.992 1.00 95.50 186 GLN A C 1
ATOM 1454 O O . GLN A 1 186 ? 6.560 -16.130 -25.920 1.00 95.50 186 GLN A O 1
ATOM 1459 N N . ASP A 1 187 ? 5.099 -16.254 -27.622 1.00 91.25 187 ASP A N 1
ATOM 1460 C CA . ASP A 1 187 ? 4.380 -17.438 -27.125 1.00 91.25 187 ASP A CA 1
ATOM 1461 C C . ASP A 1 187 ? 3.952 -17.296 -25.646 1.00 91.25 187 ASP A C 1
ATOM 1463 O O . ASP A 1 187 ? 4.052 -18.224 -24.845 1.00 91.25 187 ASP A O 1
ATOM 1467 N N . SER A 1 188 ? 3.497 -16.087 -25.282 1.00 90.31 188 SER A N 1
ATOM 1468 C CA . SER A 1 188 ? 3.110 -15.687 -23.917 1.00 90.31 188 SER A CA 1
ATOM 1469 C C . SER A 1 188 ? 4.238 -15.735 -22.874 1.00 90.31 188 SER A C 1
ATOM 1471 O O . SER A 1 188 ? 3.963 -15.738 -21.677 1.00 90.31 188 SER A O 1
ATOM 1473 N N . GLN A 1 189 ? 5.500 -15.730 -23.305 1.00 94.81 189 GLN A N 1
ATOM 1474 C CA . GLN A 1 189 ? 6.674 -15.674 -22.438 1.00 94.81 189 GLN A CA 1
ATOM 1475 C C . GLN A 1 189 ? 7.493 -14.415 -22.704 1.00 94.81 189 GLN A C 1
ATOM 1477 O O . GLN A 1 189 ? 7.660 -13.991 -23.847 1.00 94.81 189 GLN A O 1
ATOM 1482 N N . LEU A 1 190 ? 8.033 -13.831 -21.635 1.00 98.06 190 LEU A N 1
ATOM 1483 C CA . LEU A 1 190 ? 8.995 -12.743 -21.737 1.00 98.06 190 LEU A CA 1
ATOM 1484 C C . LEU A 1 190 ? 10.367 -13.308 -22.108 1.00 98.06 190 LEU A C 1
ATOM 1486 O O . LEU A 1 190 ? 10.887 -14.167 -21.400 1.00 98.06 190 LEU A O 1
ATOM 1490 N N . LEU A 1 191 ? 10.963 -12.776 -23.171 1.00 98.31 191 LEU A N 1
ATOM 1491 C CA . LEU A 1 191 ? 12.342 -13.011 -23.576 1.00 98.31 191 LEU A CA 1
ATOM 1492 C C . LEU A 1 191 ? 13.124 -11.700 -23.527 1.00 98.31 191 LEU A C 1
ATOM 1494 O O . LEU A 1 191 ? 12.741 -10.701 -24.143 1.00 98.31 191 LEU A O 1
ATOM 1498 N N . VAL A 1 192 ? 14.246 -11.725 -22.813 1.00 98.56 192 VAL A N 1
ATOM 1499 C CA . VAL A 1 192 ? 15.145 -10.586 -22.634 1.00 98.56 192 VAL A CA 1
ATOM 1500 C C . VAL A 1 192 ? 16.414 -10.825 -23.437 1.00 98.56 192 VAL A C 1
ATOM 1502 O O . VAL A 1 192 ? 17.133 -11.799 -23.213 1.00 98.56 192 VAL A O 1
ATOM 1505 N N . ASN A 1 193 ? 16.691 -9.941 -24.391 1.00 98.38 193 ASN A N 1
ATOM 1506 C CA . ASN A 1 193 ? 17.897 -9.989 -25.208 1.00 98.38 193 ASN A CA 1
ATOM 1507 C C . ASN A 1 193 ? 19.076 -9.383 -24.430 1.00 98.38 193 ASN A C 1
ATOM 1509 O O . ASN A 1 193 ? 19.020 -8.219 -24.041 1.00 98.38 193 ASN A O 1
ATOM 1513 N N . LEU A 1 194 ? 20.153 -10.150 -24.246 1.00 97.50 194 LEU A N 1
ATOM 1514 C CA . LEU A 1 194 ? 21.394 -9.734 -23.569 1.00 97.50 194 LEU A CA 1
ATOM 1515 C C . LEU A 1 194 ? 22.547 -9.483 -24.568 1.00 97.50 194 LEU A C 1
ATOM 1517 O O . LEU A 1 194 ? 23.734 -9.533 -24.242 1.00 97.50 194 LEU A O 1
ATOM 1521 N N . GLY A 1 195 ? 22.220 -9.265 -25.843 1.00 94.50 195 GLY A N 1
ATOM 1522 C CA . GLY A 1 195 ? 23.140 -9.139 -26.970 1.00 94.50 195 GLY A CA 1
ATOM 1523 C C . GLY A 1 195 ? 23.304 -10.445 -27.741 1.00 94.50 195 GLY A C 1
ATOM 1524 O O . GLY A 1 195 ? 22.683 -10.635 -28.782 1.00 94.50 195 GLY A O 1
ATOM 1525 N N . LYS A 1 196 ? 24.180 -11.340 -27.268 1.00 89.12 196 LYS A N 1
ATOM 1526 C CA . LYS A 1 196 ? 24.476 -12.605 -27.976 1.00 89.12 196 LYS A CA 1
ATOM 1527 C C . LYS A 1 196 ? 23.462 -13.712 -27.695 1.00 89.12 196 LYS A C 1
ATOM 1529 O O . LYS A 1 196 ? 23.377 -14.661 -28.468 1.00 89.12 196 LYS A O 1
ATOM 1534 N N . THR A 1 197 ? 22.744 -13.607 -26.585 1.00 95.12 197 THR A N 1
ATOM 1535 C CA . THR A 1 197 ? 21.772 -14.593 -26.112 1.00 95.12 197 THR A CA 1
ATOM 1536 C C . THR A 1 197 ? 20.464 -13.898 -25.756 1.00 95.12 197 THR A C 1
ATOM 1538 O O . THR A 1 197 ? 20.413 -12.679 -25.581 1.00 95.12 197 THR A O 1
ATOM 1541 N N . SER A 1 198 ? 19.388 -14.674 -25.685 1.00 97.19 198 SER A N 1
ATOM 1542 C CA . SER A 1 198 ? 18.122 -14.252 -25.090 1.00 97.19 198 SER A CA 1
ATOM 1543 C C . SER A 1 198 ? 17.759 -15.232 -23.987 1.00 97.19 198 SER A C 1
ATOM 1545 O O . SER A 1 198 ? 18.047 -16.421 -24.109 1.00 97.19 198 SER A O 1
ATOM 1547 N N . THR A 1 199 ? 17.169 -14.726 -22.914 1.00 98.25 199 THR A N 1
ATOM 1548 C CA . THR A 1 199 ? 16.875 -15.495 -21.704 1.00 98.25 199 THR A CA 1
ATOM 1549 C C . THR A 1 199 ? 15.458 -15.182 -21.223 1.00 98.25 199 THR A C 1
ATOM 1551 O O . THR A 1 199 ? 15.019 -14.035 -21.364 1.00 98.25 199 THR A O 1
ATOM 1554 N N . PRO A 1 200 ? 14.708 -16.160 -20.697 1.00 98.25 200 PRO A N 1
ATOM 1555 C CA . PRO A 1 200 ? 13.433 -15.885 -20.056 1.00 98.25 200 PRO A CA 1
ATOM 1556 C C . PRO A 1 200 ? 13.630 -15.333 -18.635 1.00 98.25 200 PRO A C 1
ATOM 1558 O O . PRO A 1 200 ? 14.745 -15.270 -18.109 1.00 98.25 200 PRO A O 1
ATOM 1561 N N . LEU A 1 201 ? 12.525 -14.985 -17.975 1.00 98.44 201 LEU A N 1
ATOM 1562 C CA . LEU A 1 201 ? 12.506 -14.897 -16.513 1.00 98.44 201 LEU A CA 1
ATOM 1563 C C . LEU A 1 201 ? 12.825 -16.273 -15.907 1.00 98.44 201 LEU A C 1
ATOM 1565 O O . LEU A 1 201 ? 12.441 -17.304 -16.462 1.00 98.44 201 LEU A O 1
ATOM 1569 N N . ALA A 1 202 ? 13.482 -16.297 -14.748 1.00 98.44 202 ALA A N 1
ATOM 1570 C CA . ALA A 1 202 ? 13.713 -17.524 -13.987 1.00 98.44 202 ALA A CA 1
ATOM 1571 C C . ALA A 1 202 ? 12.387 -18.181 -13.566 1.00 98.44 202 ALA A C 1
ATOM 1573 O O . ALA A 1 202 ? 12.284 -19.405 -13.525 1.00 98.44 202 ALA A O 1
ATOM 1574 N N . ASP A 1 203 ? 11.369 -17.362 -13.296 1.00 98.12 203 ASP A N 1
ATOM 1575 C CA . ASP A 1 203 ? 9.983 -17.784 -13.127 1.00 98.12 203 ASP A CA 1
ATOM 1576 C C . ASP A 1 203 ? 9.102 -17.099 -14.192 1.00 98.12 203 ASP A C 1
ATOM 1578 O O . ASP A 1 203 ? 8.775 -15.914 -14.069 1.00 98.12 203 ASP A O 1
ATOM 1582 N N . PRO A 1 204 ? 8.692 -17.825 -15.251 1.00 96.88 204 PRO A N 1
ATOM 1583 C CA . PRO A 1 204 ? 7.862 -17.272 -16.319 1.00 96.88 204 PRO A CA 1
ATOM 1584 C C . PRO A 1 204 ? 6.492 -16.767 -15.852 1.00 96.88 204 PRO A C 1
ATOM 1586 O O . PRO A 1 204 ? 5.897 -15.931 -16.530 1.00 96.88 204 PRO A O 1
ATOM 1589 N N . THR A 1 205 ? 5.985 -17.237 -14.705 1.00 96.88 205 THR A N 1
ATOM 1590 C CA . THR A 1 205 ? 4.675 -16.815 -14.175 1.00 96.88 205 THR A CA 1
ATOM 1591 C C . THR A 1 205 ? 4.684 -15.384 -13.637 1.00 96.88 205 THR A C 1
ATOM 1593 O O . THR A 1 205 ? 3.628 -14.812 -13.372 1.00 96.88 205 THR A O 1
ATOM 1596 N N . GLN A 1 206 ? 5.870 -14.781 -13.509 1.00 98.44 206 GLN A N 1
ATOM 1597 C CA . GLN A 1 206 ? 6.024 -13.393 -13.093 1.00 98.44 206 GLN A CA 1
ATOM 1598 C C . GLN A 1 206 ? 5.672 -12.388 -14.196 1.00 98.44 206 GLN A C 1
ATOM 1600 O O . GLN A 1 206 ? 5.540 -11.208 -13.883 1.00 98.44 206 GLN A O 1
ATOM 1605 N N . LEU A 1 207 ? 5.494 -12.810 -15.454 1.00 98.44 207 LEU A N 1
ATOM 1606 C CA . LEU A 1 207 ? 4.911 -11.954 -16.489 1.00 98.44 207 LEU A CA 1
ATOM 1607 C C . LEU A 1 207 ? 3.391 -11.866 -16.284 1.00 98.44 207 LEU A C 1
ATOM 1609 O O . LEU A 1 207 ? 2.675 -12.847 -16.473 1.00 98.44 207 LEU A O 1
ATOM 1613 N N . ALA A 1 208 ? 2.896 -10.680 -15.931 1.00 98.12 208 ALA A N 1
ATOM 1614 C CA . ALA A 1 208 ? 1.471 -10.418 -15.735 1.00 98.12 208 ALA A CA 1
ATOM 1615 C C . ALA A 1 208 ? 0.791 -9.839 -16.987 1.00 98.12 208 ALA A C 1
ATOM 1617 O O . ALA A 1 208 ? -0.415 -10.005 -17.159 1.00 98.12 208 ALA A O 1
ATOM 1618 N N . GLY A 1 209 ? 1.542 -9.178 -17.870 1.00 98.19 209 GLY A N 1
ATOM 1619 C CA . GLY A 1 209 ? 1.006 -8.633 -19.114 1.00 98.19 209 GLY A CA 1
ATOM 1620 C C . GLY A 1 209 ? 1.961 -7.677 -19.816 1.00 98.19 209 GLY A C 1
ATOM 1621 O O . GLY A 1 209 ? 3.101 -7.489 -19.396 1.00 98.19 209 GLY A O 1
ATOM 1622 N N . TYR A 1 210 ? 1.484 -7.077 -20.901 1.00 98.56 210 TYR A N 1
ATOM 1623 C CA . TYR A 1 210 ? 2.202 -6.056 -21.658 1.00 98.56 210 TYR A CA 1
ATOM 1624 C C . TYR A 1 210 ? 1.215 -5.136 -22.381 1.00 98.56 210 TYR A C 1
ATOM 1626 O O . TYR A 1 210 ? 0.045 -5.489 -22.560 1.00 98.56 210 TYR A O 1
ATOM 1634 N N . THR A 1 211 ? 1.695 -3.979 -22.822 1.00 98.50 211 THR A N 1
ATOM 1635 C CA . THR A 1 211 ? 0.970 -3.065 -23.712 1.00 98.50 211 THR A CA 1
ATOM 1636 C C . THR A 1 211 ? 1.743 -2.869 -25.019 1.00 98.50 211 THR A C 1
ATOM 1638 O O . THR A 1 211 ? 2.930 -3.190 -25.113 1.00 98.50 211 THR A O 1
ATOM 1641 N N . GLY A 1 212 ? 1.065 -2.395 -26.065 1.00 97.56 212 GLY A N 1
ATOM 1642 C CA . GLY A 1 212 ? 1.687 -2.186 -27.373 1.00 97.56 212 GLY A CA 1
ATOM 1643 C C . GLY A 1 212 ? 1.978 -3.481 -28.141 1.00 97.56 212 GLY A C 1
ATOM 1644 O O . GLY A 1 212 ? 1.255 -4.478 -28.040 1.00 97.56 212 GLY A O 1
ATOM 1645 N N . ASN A 1 213 ? 3.020 -3.454 -28.972 1.00 97.06 213 ASN A N 1
ATOM 1646 C CA . ASN A 1 213 ? 3.403 -4.586 -29.815 1.00 97.06 213 ASN A CA 1
ATOM 1647 C C . ASN A 1 213 ? 4.253 -5.593 -29.015 1.00 97.06 213 ASN A C 1
ATOM 1649 O O . ASN A 1 213 ? 5.275 -5.199 -28.474 1.00 97.06 213 ASN A O 1
ATOM 1653 N N . PRO A 1 214 ? 3.939 -6.899 -28.984 1.00 97.00 214 PRO A N 1
ATOM 1654 C CA . PRO A 1 214 ? 4.736 -7.874 -28.230 1.00 97.00 214 PRO A CA 1
ATOM 1655 C C . PRO A 1 214 ? 6.218 -7.953 -28.644 1.00 97.00 214 PRO A C 1
ATOM 1657 O O . PRO A 1 214 ? 7.062 -8.290 -27.820 1.00 97.00 214 PRO A O 1
ATOM 1660 N N . SER A 1 215 ? 6.574 -7.637 -29.892 1.00 96.94 215 SER A N 1
ATOM 1661 C CA . SER A 1 215 ? 7.978 -7.611 -30.336 1.00 96.94 215 SER A CA 1
ATOM 1662 C C . SER A 1 215 ? 8.735 -6.345 -29.915 1.00 96.94 215 SER A C 1
ATOM 1664 O O . SER A 1 215 ? 9.961 -6.344 -29.965 1.00 96.94 215 SER A O 1
ATOM 1666 N N . THR A 1 216 ? 8.021 -5.288 -29.528 1.00 96.62 216 THR A N 1
ATOM 1667 C CA . THR A 1 216 ? 8.544 -3.994 -29.057 1.00 96.62 216 THR A CA 1
ATOM 1668 C C . THR A 1 216 ? 7.490 -3.366 -28.127 1.00 96.62 216 THR A C 1
ATOM 1670 O O . THR A 1 216 ? 6.724 -2.508 -28.578 1.00 96.62 216 THR A O 1
ATOM 1673 N N . PRO A 1 217 ? 7.329 -3.881 -26.895 1.00 98.06 217 PRO A N 1
ATOM 1674 C CA . PRO A 1 217 ? 6.224 -3.491 -26.025 1.00 98.06 217 PRO A CA 1
ATOM 1675 C C . PRO A 1 217 ? 6.388 -2.049 -25.543 1.00 98.06 217 PRO A C 1
ATOM 1677 O O . PRO A 1 217 ? 7.504 -1.624 -25.260 1.00 98.06 217 PRO A O 1
ATOM 1680 N N . ASP A 1 218 ? 5.273 -1.331 -25.398 1.00 98.31 218 ASP A N 1
ATOM 1681 C CA . ASP A 1 218 ? 5.276 0.020 -24.816 1.00 98.31 218 ASP A CA 1
ATOM 1682 C C . ASP A 1 218 ? 5.494 -0.070 -23.294 1.00 98.31 218 ASP A C 1
ATOM 1684 O O . ASP A 1 218 ? 6.210 0.729 -22.688 1.00 98.31 218 ASP A O 1
ATOM 1688 N N . SER A 1 219 ? 4.922 -1.103 -22.666 1.00 98.69 219 SER A N 1
ATOM 1689 C CA . SER A 1 219 ? 5.216 -1.467 -21.284 1.00 98.69 219 SER A CA 1
ATOM 1690 C C . SER A 1 219 ? 5.106 -2.968 -21.020 1.00 98.69 219 SER A C 1
ATOM 1692 O O . SER A 1 219 ? 4.400 -3.701 -21.719 1.00 98.69 219 SER A O 1
ATOM 1694 N N . LEU A 1 220 ? 5.812 -3.433 -19.987 1.00 98.69 220 LEU A N 1
ATOM 1695 C CA . LEU A 1 220 ? 5.732 -4.796 -19.461 1.00 98.69 220 LEU A CA 1
ATOM 1696 C C . LEU A 1 220 ? 5.293 -4.770 -18.008 1.00 98.69 220 LEU A C 1
ATOM 1698 O O . LEU A 1 220 ? 5.938 -4.131 -17.184 1.00 98.69 220 LEU A O 1
ATOM 1702 N N . LEU A 1 221 ? 4.255 -5.535 -17.684 1.00 98.81 221 LEU A N 1
ATOM 1703 C CA . LEU A 1 221 ? 3.780 -5.708 -16.321 1.00 98.81 221 LEU A CA 1
ATOM 1704 C C . LEU A 1 221 ? 4.310 -7.022 -15.752 1.00 98.81 221 LEU A C 1
ATOM 1706 O O . LEU A 1 221 ? 4.007 -8.109 -16.251 1.00 98.81 221 LEU A O 1
ATOM 1710 N N . LEU A 1 222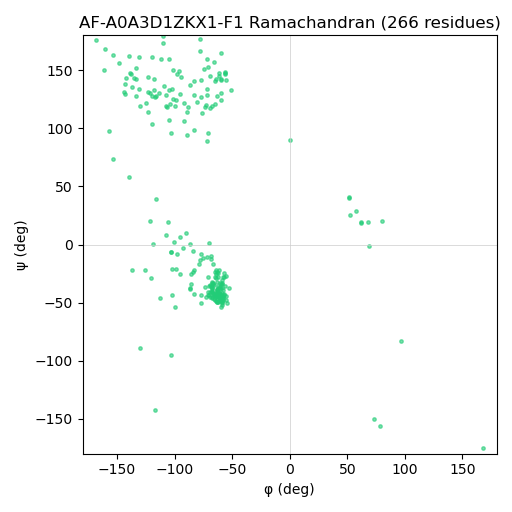 ? 5.079 -6.914 -14.680 1.00 98.81 222 LEU A N 1
ATOM 1711 C CA . LEU A 1 222 ? 5.642 -8.022 -13.926 1.00 98.81 222 LEU A CA 1
ATOM 1712 C C . LEU A 1 222 ? 5.000 -8.098 -12.542 1.00 98.81 222 LEU A C 1
ATOM 1714 O O . LEU A 1 222 ? 4.448 -7.115 -12.047 1.00 98.81 222 LEU A O 1
ATOM 1718 N N . LYS A 1 223 ? 5.085 -9.262 -11.896 1.00 98.31 223 LYS A N 1
ATOM 1719 C CA . LYS A 1 223 ? 4.488 -9.497 -10.581 1.00 98.31 223 LYS A CA 1
ATOM 1720 C C . LYS A 1 223 ? 5.417 -10.273 -9.651 1.00 98.31 223 LYS A C 1
ATOM 1722 O O . LYS A 1 223 ? 6.009 -11.290 -10.019 1.00 98.31 223 LYS A O 1
ATOM 1727 N N . LYS A 1 224 ? 5.503 -9.821 -8.399 1.00 97.88 224 LYS A N 1
ATOM 1728 C CA . LYS A 1 224 ? 6.191 -10.511 -7.300 1.00 97.88 224 LYS A CA 1
ATOM 1729 C C . LYS A 1 224 ? 5.431 -10.290 -6.000 1.00 97.88 224 LYS A C 1
ATOM 1731 O O . LYS A 1 224 ? 5.103 -9.163 -5.662 1.00 97.88 224 LYS A O 1
ATOM 1736 N N . ASN A 1 225 ? 5.176 -11.361 -5.246 1.00 96.00 225 ASN A N 1
ATOM 1737 C CA . ASN A 1 225 ? 4.509 -11.294 -3.936 1.00 96.00 225 ASN A CA 1
ATOM 1738 C C . ASN A 1 225 ? 3.185 -10.502 -3.968 1.00 96.00 225 ASN A C 1
ATOM 1740 O O . ASN A 1 225 ? 2.898 -9.729 -3.064 1.00 96.00 225 ASN A O 1
ATOM 1744 N N . GLN A 1 226 ? 2.390 -10.692 -5.025 1.00 97.00 226 GLN A N 1
ATOM 1745 C CA . GLN A 1 226 ? 1.135 -9.971 -5.283 1.00 97.00 226 GLN A CA 1
ATOM 1746 C C . GLN A 1 226 ? 1.249 -8.479 -5.628 1.00 97.00 226 GLN A C 1
ATOM 1748 O O . GLN A 1 226 ? 0.228 -7.890 -5.964 1.00 97.00 226 GLN A O 1
ATOM 1753 N N . LEU A 1 227 ? 2.456 -7.915 -5.652 1.00 98.25 227 LEU A N 1
ATOM 1754 C CA . LEU A 1 227 ? 2.731 -6.549 -6.089 1.00 98.25 227 LEU A CA 1
ATOM 1755 C C . LEU A 1 227 ? 3.217 -6.526 -7.534 1.00 98.25 227 LEU A C 1
ATOM 1757 O O . LEU A 1 227 ? 3.924 -7.440 -7.978 1.00 98.25 227 LEU A O 1
ATOM 1761 N N . HIS A 1 228 ? 2.856 -5.470 -8.250 1.00 98.75 228 HIS A N 1
ATOM 1762 C CA . HIS A 1 228 ? 3.228 -5.297 -9.646 1.00 98.75 228 HIS A CA 1
ATOM 1763 C C . HIS A 1 228 ? 4.398 -4.328 -9.843 1.00 98.75 228 HIS A C 1
ATOM 1765 O O . HIS A 1 228 ? 4.602 -3.383 -9.079 1.00 98.75 228 HIS A O 1
ATOM 1771 N N . ILE A 1 229 ? 5.153 -4.579 -10.909 1.00 98.88 229 ILE A N 1
ATOM 1772 C CA . ILE A 1 229 ? 6.262 -3.759 -11.394 1.00 98.88 229 ILE A CA 1
ATOM 1773 C C . ILE A 1 229 ? 6.023 -3.542 -12.886 1.00 98.88 229 ILE A C 1
ATOM 1775 O O . ILE A 1 229 ? 5.989 -4.513 -13.638 1.00 98.88 229 ILE A O 1
ATOM 1779 N N . GLU A 1 230 ? 5.860 -2.300 -13.325 1.00 98.88 230 GLU A N 1
ATOM 1780 C CA . GLU A 1 230 ? 5.746 -1.962 -14.744 1.00 98.88 230 GLU A CA 1
ATOM 1781 C C . GLU A 1 230 ? 7.077 -1.410 -15.262 1.00 98.88 230 GLU A C 1
ATOM 1783 O O . GLU A 1 230 ? 7.611 -0.448 -14.714 1.00 98.88 230 GLU A O 1
ATOM 1788 N N . LEU A 1 231 ? 7.619 -2.007 -16.323 1.00 98.81 231 LEU A N 1
ATOM 1789 C CA . LEU A 1 231 ? 8.714 -1.427 -17.100 1.00 98.81 231 LEU A CA 1
ATOM 1790 C C . LEU A 1 231 ? 8.106 -0.614 -18.237 1.00 98.81 231 LEU A C 1
ATOM 1792 O O . LEU A 1 231 ? 7.373 -1.185 -19.043 1.00 98.81 231 LEU A O 1
ATOM 1796 N N . GLN A 1 232 ? 8.410 0.679 -18.311 1.00 98.81 232 GLN A N 1
ATOM 1797 C CA . GLN A 1 232 ? 7.952 1.551 -19.394 1.00 98.81 232 GLN A CA 1
ATOM 1798 C C . GLN A 1 232 ? 9.086 1.786 -20.389 1.00 98.81 232 GLN A C 1
ATOM 1800 O O . GLN A 1 232 ? 10.211 2.086 -19.978 1.00 98.81 232 GLN A O 1
ATOM 1805 N N . PHE A 1 233 ? 8.792 1.659 -21.682 1.00 98.62 233 PHE A N 1
ATOM 1806 C CA . PHE A 1 233 ? 9.765 1.790 -22.763 1.00 98.62 233 PHE A CA 1
ATOM 1807 C C . PHE A 1 233 ? 9.464 3.028 -23.614 1.00 98.62 233 PHE A C 1
ATOM 1809 O O . PHE A 1 233 ? 8.335 3.225 -24.052 1.00 98.62 233 PHE A O 1
ATOM 1816 N N . ASP A 1 234 ? 10.478 3.857 -23.858 1.00 97.81 234 ASP A N 1
ATOM 1817 C CA . ASP A 1 234 ? 10.409 4.989 -24.788 1.00 97.81 234 ASP A CA 1
ATOM 1818 C C . ASP A 1 234 ? 11.819 5.369 -25.263 1.00 97.81 234 ASP A C 1
ATOM 1820 O O . ASP A 1 234 ? 12.542 6.121 -24.607 1.00 97.81 234 ASP A O 1
ATOM 1824 N N . SER A 1 235 ? 12.201 4.885 -26.446 1.00 96.44 235 SER A N 1
ATOM 1825 C CA . SER A 1 235 ? 13.505 5.172 -27.065 1.00 96.44 235 SER A CA 1
ATOM 1826 C C . SER A 1 235 ? 13.672 6.626 -27.521 1.00 96.44 235 SER A C 1
ATOM 1828 O O . SER A 1 235 ? 14.769 7.042 -27.893 1.00 96.44 235 SER A O 1
ATOM 1830 N N . THR A 1 236 ? 12.597 7.418 -27.506 1.00 96.50 236 THR A N 1
ATOM 1831 C CA . THR A 1 236 ? 12.624 8.855 -27.817 1.00 96.50 236 THR A CA 1
ATOM 1832 C C . THR A 1 236 ? 12.551 9.734 -26.571 1.00 96.50 236 THR A C 1
ATOM 1834 O O . THR A 1 236 ? 12.695 10.954 -26.670 1.00 96.50 236 THR A O 1
ATOM 1837 N N . GLY A 1 237 ? 12.347 9.120 -25.405 1.00 93.50 237 GLY A N 1
ATOM 1838 C CA . GLY A 1 237 ? 12.176 9.793 -24.131 1.00 93.50 237 GLY A CA 1
ATOM 1839 C C . GLY A 1 237 ? 13.493 10.271 -23.524 1.00 93.50 237 GLY A C 1
ATOM 1840 O O . GLY A 1 237 ? 14.589 9.875 -23.926 1.00 93.50 237 GLY A O 1
ATOM 1841 N N . ASN A 1 238 ? 13.389 11.135 -22.512 1.00 91.06 238 ASN A N 1
ATOM 1842 C CA . ASN A 1 238 ? 14.547 11.785 -21.884 1.00 91.06 238 ASN A CA 1
ATOM 1843 C C . ASN A 1 238 ? 15.516 10.810 -21.197 1.00 91.06 238 ASN A C 1
ATOM 1845 O O . ASN A 1 238 ? 16.661 11.181 -20.965 1.00 91.06 238 ASN A O 1
ATOM 1849 N N . ILE A 1 239 ? 15.046 9.620 -20.808 1.00 94.44 239 ILE A N 1
ATOM 1850 C CA . ILE A 1 239 ? 15.868 8.598 -20.142 1.00 9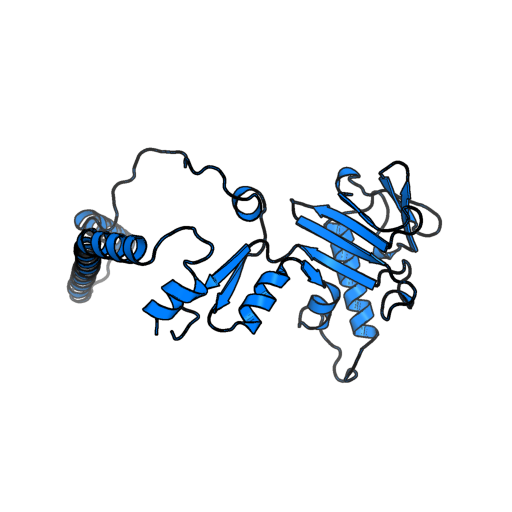4.44 239 ILE A CA 1
ATOM 1851 C C . ILE A 1 239 ? 16.033 7.389 -21.059 1.00 94.44 239 ILE A C 1
ATOM 1853 O O . ILE A 1 239 ? 17.152 6.915 -21.239 1.00 94.44 239 ILE A O 1
ATOM 1857 N N . GLY A 1 240 ? 14.942 6.920 -21.672 1.00 95.50 240 GLY A N 1
ATOM 1858 C CA . GLY A 1 240 ? 14.968 5.715 -22.497 1.00 95.50 240 GLY A CA 1
ATOM 1859 C C . GLY A 1 240 ? 15.849 5.849 -23.739 1.00 95.50 240 GLY A C 1
ATOM 1860 O O . GLY A 1 240 ? 16.470 4.869 -24.127 1.00 95.50 240 GLY A O 1
ATOM 1861 N N . SER A 1 241 ? 16.019 7.055 -24.295 1.00 95.06 241 SER A N 1
ATOM 1862 C CA . SER A 1 241 ? 16.930 7.281 -25.432 1.00 95.06 241 SER A CA 1
ATOM 1863 C C . SER A 1 241 ? 18.408 6.976 -25.143 1.00 95.06 241 SER A C 1
ATOM 1865 O O . SER A 1 241 ? 19.150 6.651 -26.071 1.00 95.06 241 SER A O 1
ATOM 1867 N N . ASP A 1 242 ? 18.829 7.040 -23.876 1.00 91.56 242 ASP A N 1
ATOM 1868 C CA . ASP A 1 242 ? 20.190 6.715 -23.432 1.00 91.56 242 ASP A CA 1
ATOM 1869 C C . ASP A 1 242 ? 20.282 5.325 -22.756 1.00 91.56 242 ASP A C 1
ATOM 1871 O O . ASP A 1 242 ? 21.382 4.854 -22.435 1.00 91.56 242 ASP A O 1
ATOM 1875 N N . ASP A 1 243 ? 19.152 4.640 -22.533 1.00 96.62 243 ASP A N 1
ATOM 1876 C CA . ASP A 1 243 ? 19.108 3.293 -21.956 1.00 96.62 243 ASP A CA 1
ATOM 1877 C C . ASP A 1 243 ? 19.333 2.215 -23.028 1.00 96.62 243 ASP A C 1
ATOM 1879 O O . ASP A 1 243 ? 18.828 2.278 -24.143 1.00 96.62 243 ASP A O 1
ATOM 1883 N N . LYS A 1 244 ? 20.084 1.160 -22.688 1.00 96.12 244 LYS A N 1
ATOM 1884 C CA . LYS A 1 244 ? 20.426 0.091 -23.648 1.00 96.12 244 LYS A CA 1
ATOM 1885 C C . LYS A 1 244 ? 19.216 -0.705 -24.141 1.00 96.12 244 LYS A C 1
ATOM 1887 O O . LYS A 1 244 ? 19.353 -1.372 -25.165 1.00 96.12 244 LYS A O 1
ATOM 1892 N N . ALA A 1 245 ? 18.129 -0.717 -23.372 1.00 97.50 245 ALA A N 1
ATOM 1893 C CA . ALA A 1 245 ? 16.899 -1.448 -23.641 1.00 97.50 245 ALA A CA 1
ATOM 1894 C C . ALA A 1 245 ? 15.685 -0.517 -23.733 1.00 97.50 245 ALA A C 1
ATOM 1896 O O . ALA A 1 245 ? 14.565 -0.986 -23.544 1.00 97.50 245 ALA A O 1
ATOM 1897 N N . ASP A 1 246 ? 15.915 0.774 -23.984 1.00 98.00 246 ASP A N 1
ATOM 1898 C CA . ASP A 1 246 ? 14.890 1.804 -24.147 1.00 98.00 246 ASP A CA 1
ATOM 1899 C C . ASP A 1 246 ? 13.999 2.035 -22.912 1.00 98.00 246 ASP A C 1
ATOM 1901 O O . ASP A 1 246 ? 12.914 2.605 -23.028 1.00 98.00 246 ASP A O 1
ATOM 1905 N N . ILE A 1 247 ? 14.413 1.604 -21.713 1.00 98.44 247 ILE A N 1
ATOM 1906 C CA . ILE A 1 247 ? 13.587 1.770 -20.509 1.00 98.44 247 ILE A CA 1
ATOM 1907 C C . ILE A 1 247 ? 13.600 3.228 -20.063 1.00 98.44 247 ILE A C 1
ATOM 1909 O O . ILE A 1 247 ? 14.627 3.770 -19.655 1.00 98.44 247 ILE A O 1
ATOM 1913 N N . GLN A 1 248 ? 12.414 3.820 -20.074 1.00 98.19 248 GLN A N 1
ATOM 1914 C CA . GLN A 1 248 ? 12.157 5.190 -19.666 1.00 98.19 248 GLN A CA 1
ATOM 1915 C C . GLN A 1 248 ? 11.913 5.303 -18.158 1.00 98.19 248 GLN A C 1
ATOM 1917 O O . GLN A 1 248 ? 12.357 6.275 -17.547 1.00 98.19 248 GLN A O 1
ATOM 1922 N N . ASP A 1 249 ? 11.228 4.326 -17.558 1.00 98.56 249 ASP A N 1
ATOM 1923 C CA . ASP A 1 249 ? 10.964 4.285 -16.116 1.00 98.56 249 ASP A CA 1
ATOM 1924 C C . ASP A 1 249 ? 10.603 2.866 -15.635 1.00 98.56 249 ASP A C 1
ATOM 1926 O O . ASP A 1 249 ? 10.323 1.958 -16.425 1.00 98.56 249 ASP A O 1
ATOM 1930 N N . ILE A 1 250 ? 10.595 2.684 -14.316 1.00 98.81 250 ILE A N 1
ATOM 1931 C CA . ILE A 1 250 ? 10.053 1.521 -13.621 1.00 98.81 250 ILE A CA 1
ATOM 1932 C C . ILE A 1 250 ? 8.998 2.004 -12.628 1.00 98.81 250 ILE A C 1
ATOM 1934 O O . ILE A 1 250 ? 9.328 2.652 -11.636 1.00 98.81 250 ILE A O 1
ATOM 1938 N N . ILE A 1 251 ? 7.737 1.648 -12.852 1.00 98.88 251 ILE A N 1
ATOM 1939 C CA . ILE A 1 251 ? 6.632 2.009 -11.962 1.00 98.88 251 ILE A CA 1
ATOM 1940 C C . ILE A 1 251 ? 6.377 0.866 -10.983 1.00 98.88 251 ILE A C 1
ATOM 1942 O O . ILE A 1 251 ? 6.224 -0.290 -11.379 1.00 98.88 251 ILE A O 1
ATOM 1946 N N . LEU A 1 252 ? 6.316 1.181 -9.692 1.00 98.75 252 LEU A N 1
ATOM 1947 C CA . LEU A 1 252 ? 6.011 0.215 -8.640 1.00 98.75 252 LEU A CA 1
ATOM 1948 C C . LEU A 1 252 ? 4.588 0.396 -8.129 1.00 98.75 252 LEU A C 1
ATOM 1950 O O . LEU A 1 252 ? 4.191 1.507 -7.758 1.00 98.75 252 LEU A O 1
ATOM 1954 N N . GLU A 1 253 ? 3.860 -0.712 -8.005 1.00 98.69 253 GLU A N 1
ATOM 1955 C CA . GLU A 1 253 ? 2.667 -0.747 -7.168 1.00 98.69 253 GLU A CA 1
ATOM 1956 C C . GLU A 1 253 ? 3.085 -0.610 -5.691 1.00 98.69 253 GLU A C 1
ATOM 1958 O O . GLU A 1 253 ? 3.867 -1.410 -5.177 1.00 98.69 253 GLU A O 1
ATOM 1963 N N . SER A 1 254 ? 2.615 0.448 -5.028 1.00 97.56 254 SER A N 1
ATOM 1964 C CA . SER A 1 254 ? 3.203 0.983 -3.796 1.00 97.56 254 SER A CA 1
ATOM 1965 C C . SER A 1 254 ? 2.169 1.190 -2.686 1.00 97.56 254 SER A C 1
ATOM 1967 O O . SER A 1 254 ? 1.975 0.282 -1.886 1.00 97.56 254 SER A O 1
ATOM 1969 N N . ALA A 1 255 ? 1.507 2.352 -2.580 1.00 97.94 255 ALA A N 1
ATOM 1970 C CA . ALA A 1 255 ? 0.500 2.579 -1.535 1.00 97.94 255 ALA A CA 1
ATOM 1971 C C . ALA A 1 255 ? -0.771 1.760 -1.831 1.00 97.94 255 ALA A C 1
ATOM 1973 O O . ALA A 1 255 ? -1.681 2.224 -2.516 1.00 97.94 255 ALA A O 1
ATOM 1974 N N . ILE A 1 256 ? -0.809 0.517 -1.341 1.00 98.38 256 ILE A N 1
ATOM 1975 C CA . ILE A 1 256 ? -1.898 -0.442 -1.590 1.00 98.38 256 ILE A CA 1
ATOM 1976 C C . ILE A 1 256 ? -3.186 0.022 -0.926 1.00 98.38 256 ILE A C 1
ATOM 1978 O O . ILE A 1 256 ? -4.273 -0.133 -1.482 1.00 98.38 256 ILE A O 1
ATOM 1982 N N . THR A 1 257 ? -3.053 0.633 0.249 1.00 98.38 257 THR A N 1
ATOM 1983 C CA . THR A 1 257 ? -4.154 1.277 0.959 1.00 98.38 257 THR A CA 1
ATOM 1984 C C . THR A 1 257 ? -3.736 2.659 1.452 1.00 98.38 257 THR A C 1
ATOM 1986 O O . THR A 1 257 ? -2.560 2.912 1.724 1.00 98.38 257 THR A O 1
ATOM 1989 N N . THR A 1 258 ? -4.712 3.554 1.585 1.00 98.19 258 THR A N 1
ATOM 1990 C CA . THR A 1 258 ? -4.518 4.907 2.114 1.00 98.19 258 THR A CA 1
ATOM 1991 C C . THR A 1 258 ? -5.613 5.206 3.131 1.00 98.19 258 THR A C 1
ATOM 1993 O O . THR A 1 258 ? -6.796 5.087 2.817 1.00 98.19 258 THR A O 1
ATOM 1996 N N . ILE A 1 259 ? -5.223 5.635 4.329 1.00 98.00 259 ILE A N 1
ATOM 1997 C CA . ILE A 1 259 ? -6.121 6.159 5.358 1.00 98.00 259 ILE A CA 1
ATOM 1998 C C . ILE A 1 259 ? -6.269 7.668 5.142 1.00 98.00 259 ILE A C 1
ATOM 2000 O O . ILE A 1 259 ? -5.307 8.424 5.290 1.00 98.00 259 ILE A O 1
ATOM 2004 N N . GLN A 1 260 ? -7.481 8.092 4.783 1.00 97.31 260 GLN A N 1
ATOM 2005 C CA . GLN A 1 260 ? -7.879 9.500 4.714 1.00 97.31 260 GLN A CA 1
ATOM 2006 C C . GLN A 1 260 ? -8.288 9.952 6.117 1.00 97.31 260 GLN A C 1
ATOM 2008 O O . GLN A 1 260 ? -9.384 9.648 6.585 1.00 97.31 260 GLN A O 1
ATOM 2013 N N . ASP A 1 261 ? -7.367 10.612 6.801 1.00 96.31 261 ASP A N 1
ATOM 2014 C CA . ASP A 1 261 ? -7.422 10.823 8.238 1.00 96.31 261 ASP A CA 1
ATOM 2015 C C . ASP A 1 261 ? -8.219 12.078 8.629 1.00 96.31 261 ASP A C 1
ATOM 2017 O O . ASP A 1 261 ? -8.067 13.147 8.028 1.00 96.31 261 ASP A O 1
ATOM 2021 N N . CYS A 1 262 ? -9.041 11.925 9.669 1.00 93.88 262 CYS A N 1
ATOM 2022 C CA . CYS A 1 262 ? -9.863 12.954 10.311 1.00 93.88 262 CYS A CA 1
ATOM 2023 C C . CYS A 1 262 ? -9.491 13.170 11.791 1.00 93.88 262 CYS A C 1
ATOM 2025 O O . CYS A 1 262 ? -10.165 13.953 12.459 1.00 93.88 262 CYS A O 1
ATOM 2027 N N . GLU A 1 263 ? -8.497 12.448 12.309 1.00 92.25 263 GLU A N 1
ATOM 2028 C CA . GLU A 1 263 ? -8.150 12.387 13.728 1.00 92.25 263 GLU A CA 1
ATOM 2029 C C . GLU A 1 263 ? -6.902 13.231 14.022 1.00 92.25 263 GLU A C 1
ATOM 2031 O O . GLU A 1 263 ? -7.005 14.445 14.201 1.00 92.25 263 GLU A O 1
ATOM 2036 N N . ASP A 1 264 ? -5.721 12.615 14.040 1.00 86.88 264 ASP A N 1
ATOM 2037 C CA . ASP A 1 264 ? -4.519 13.213 14.628 1.00 86.88 264 ASP A CA 1
ATOM 2038 C C . ASP A 1 264 ? -3.751 14.114 13.655 1.00 86.88 264 ASP A C 1
ATOM 2040 O O . ASP A 1 264 ? -3.050 15.041 14.071 1.00 86.88 264 ASP A O 1
ATOM 2044 N N . SER A 1 265 ? -3.875 13.886 12.344 1.00 79.75 265 SER A N 1
ATOM 2045 C CA . SER A 1 265 ? -3.190 14.712 11.340 1.00 79.75 265 SER A CA 1
ATOM 2046 C C . SER A 1 265 ? -3.968 15.973 10.937 1.00 79.75 265 SER A C 1
ATOM 2048 O O . SER A 1 265 ? -3.488 16.764 10.116 1.00 79.75 265 SER A O 1
ATOM 2050 N N . VAL A 1 266 ? -5.151 16.206 11.519 1.00 74.38 266 VAL A N 1
ATOM 2051 C CA . VAL A 1 266 ? -6.040 17.319 11.168 1.00 74.38 266 VAL A CA 1
ATOM 2052 C C . VAL A 1 266 ? -6.326 18.209 12.379 1.00 74.38 266 VAL A C 1
ATOM 2054 O O . VAL A 1 266 ? -6.781 17.761 13.419 1.00 74.38 266 VAL A O 1
ATOM 2057 N N . ALA A 1 267 ? -6.167 19.524 12.213 1.00 73.06 267 ALA A N 1
ATOM 2058 C CA . ALA A 1 267 ? -6.799 20.503 13.099 1.00 73.06 267 ALA A CA 1
ATOM 2059 C C . ALA A 1 267 ? -8.181 20.846 12.522 1.00 73.06 267 ALA A C 1
ATOM 2061 O O . ALA A 1 267 ? -8.257 21.653 11.586 1.00 73.06 267 ALA A O 1
ATOM 2062 N N . ALA A 1 268 ? -9.240 20.170 12.986 1.00 66.88 268 ALA A N 1
ATOM 2063 C CA . ALA A 1 268 ? -10.585 20.212 12.394 1.00 66.88 268 ALA A CA 1
ATOM 2064 C C . ALA A 1 268 ? -11.463 21.322 12.975 1.00 66.88 268 ALA A C 1
ATOM 2066 O O . ALA A 1 268 ? -11.779 21.276 14.182 1.00 66.88 268 ALA A O 1
#

Solvent-accessible surface area (backbone atoms only — not comparable to full-atom values): 15428 Å² total; per-residue (Å²): 112,67,68,56,46,44,56,74,73,56,28,76,88,67,81,52,52,64,67,60,50,52,52,51,51,50,51,50,46,71,64,45,50,60,56,51,51,50,53,52,52,48,52,53,52,54,50,52,52,52,54,50,56,50,59,64,50,66,75,64,80,63,96,72,62,66,70,63,51,53,54,53,48,51,53,50,36,39,74,72,57,72,48,68,82,86,72,81,92,80,77,88,83,86,70,93,67,56,55,59,75,72,71,40,79,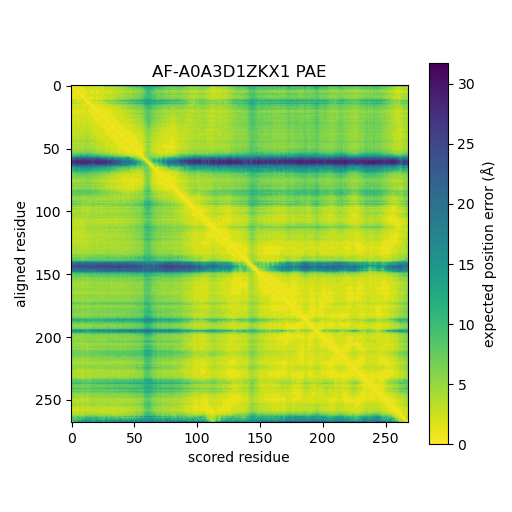65,49,69,44,79,36,31,48,89,40,61,69,54,39,50,52,54,64,54,35,31,57,39,55,47,51,57,55,39,66,77,39,78,84,52,81,77,66,89,88,63,64,98,65,88,42,68,71,60,50,52,50,38,52,52,53,50,28,56,47,41,44,70,64,63,30,44,62,59,81,51,62,78,52,33,45,40,56,30,48,53,97,93,33,57,38,36,28,55,78,92,52,72,32,39,42,60,55,64,81,30,61,72,50,70,39,78,44,47,80,60,36,43,27,40,32,30,45,46,82,86,37,43,40,34,43,33,42,31,61,86,39,98,47,2,53,81,35,69,45,19,48,48,46,42,35,33,54,38,33,60,40,65,46,76,34,81,59,90,75,39,95,127

Foldseek 3Di:
DVLCCCQPPPCPVVVAHSVRVVVVVVVCCVPCVVVVVVVVVLVVVLVVQVVVVVVVVVVVDDDDDPVVVVVVVVVSCVVSCVPPDDDDDDDDDDPDDDCLPVPADADAAEFALVDVVRVVVLVVLQKDFQLCVQLVDPVDPDDPPADPDDGVVSSVVSVVVVQVVCCVFFNWLDDTSLQFQEWAADPNWIWTDSPVDITTTVDRVQFPDFDDHRGHTQWTWGDGRNWIKIFGADCPDPNLVPRNHRTPTIMTRHNSHYHNDPPDNDPD

Radius of gyration: 28.9 Å; Cα contacts (8 Å, |Δi|>4): 343; chains: 1; bounding box: 65×44×81 Å

Sequence (268 aa):
MLARFIETEVLPDLGISGEQFWQNFSSLLAEFAPRNRDLLAERATMQAKIDQWYSQREQVSAARDESSEIAQQIEFLQSINYIANEVDDFTIATDHADEAIARIAGPQLVVPVKNARYALNATNARWGSLYDALYGSNIIQSPDGGPTGYDPLRGAEVIRFARAHLDRAVPLAEGSHADARAYTVQDSQLLVNLGKTSTPLADPTQLAGYTGNPSTPDSLLLKKNQLHIELQFDSTGNIGSDDKADIQDIILESAITTIQDCEDSVAA